Protein AF-0000000073367280 (afdb_homodimer)

Secondary structure (DSSP, 8-state):
--TTSS--------PPPTT--HHHHHHHSS--HHHHHHHHHHHHHHHTSS--SS-EEHHHHHHHHHTT--S--HHHHHHHHHH-TT-SSEE-HHHHHHHHGGGSTTS-HHHHHHHHHHHH-TT-SSEEEHHHHH-TTT-S-HHHHHHHHHHHHH-/--TTSS-----------TT--HHHHHHHSS--HHHHHHHHHHHHHHHTSS--SS-EEHHHHHHHHSSS--S--HHHHHHHHHH-TT-SSEE-HHHHHHHHGGGSTTS-HHHHHHHHHHHH-TT-SSEEEHHHHH-TTT-S-HHHHHHHHHHHHH-

pLDDT: mean 81.17, std 19.03, range [24.7, 97.44]

Sequence (310 aa):
MDAFKGCFCSTKTSKLPRDEDPIILASETPFTVNEIEALHDLFKKLSSTIVDDDLIHKEEFQLALFSNSSKQNIFSDRVFDLFDAKHNGVIKFGEFVRSLSVFHPNASEEDKITFAFRLYDLRQTGYIERVEVSTQQLSPCPRWLFKSIIKCASNMDAFKGCFCSTKTSKLPRDEDPIILASETPFTVNEIEALHDLFKKLSSTIVDDDLIHKEEFQLALFSNSSKQNIFSDRVFDLFDAKHNGVIKFGEFVRSLSVFHPNASEEDKITFAFRLYDLRQTGYIERVEVSTQQLSPCPRWLFKSIIKCASN

Organism: Populus trichocarpa (NCBI:txid3694)

InterPro domains:
  IPR002048 EF-hand domain [PS50222] (71-106)
  IPR011992 EF-hand domain pair [SSF47473] (26-133)
  IPR045198 Calcineurin B-like [PTHR23056] (1-134)

Solvent-accessible surface area (backbone atoms only — not comparable to full-atom values): 17897 Å² total; per-residue (Å²): 133,66,81,82,60,67,82,76,71,85,68,81,81,68,79,66,61,93,86,55,52,53,68,59,52,28,73,76,33,80,45,48,51,69,53,45,54,53,48,48,50,51,46,52,57,42,8,38,69,80,52,78,75,73,35,29,38,61,69,35,51,43,41,68,74,41,73,72,59,84,60,85,47,60,40,53,54,47,52,48,54,66,30,17,76,80,69,74,71,43,31,43,66,65,38,47,55,60,52,51,29,52,73,39,91,78,37,54,69,66,49,38,47,50,50,54,48,54,64,38,19,75,81,65,75,73,42,30,43,63,68,45,67,56,35,60,58,72,26,68,40,56,65,52,52,48,49,49,53,51,52,40,65,73,99,132,66,81,81,59,66,84,75,69,86,69,81,81,69,80,64,60,93,87,54,52,54,69,60,51,28,74,76,34,80,46,48,53,70,52,45,53,53,47,47,51,51,45,51,55,42,8,38,69,79,53,78,74,71,35,29,37,62,69,34,50,41,39,69,72,40,74,75,60,85,61,86,48,58,39,54,53,47,52,48,54,66,30,18,76,81,68,75,70,44,31,43,67,65,36,50,54,62,53,51,29,51,73,39,90,79,38,54,68,67,50,39,46,51,51,53,48,54,63,38,18,76,81,65,75,73,43,30,42,62,68,46,66,58,34,59,56,71,27,65,45,58,65,52,52,48,49,49,54,50,51,40,66,73,99

Nearest PDB structures (foldseek):
  2zfd-assembly1_A  TM=8.365E-01  e=6.403E-12  Arabidopsis thaliana
  2ehb-assembly1_A  TM=8.171E-01  e=1.649E-11  Arabidopsis thaliana
  1v1f-assembly1_A  TM=7.909E-01  e=1.666E-10  Arabidopsis thaliana
  4f0z-assembly1_B  TM=8.659E-01  e=7.961E-06  Homo sapiens
  1j1e-assembly1_A  TM=5.377E-01  e=4.899E-02  Homo sapiens

Radius of gyration: 24.06 Å; Cα contacts (8 Å, |Δi|>4): 365; chains: 2; bounding box: 40×76×52 Å

Structure (mmCIF, N/CA/C/O backbone):
data_AF-0000000073367280-model_v1
#
loop_
_entity.id
_entity.type
_entity.pdbx_description
1 polymer 'Calcineurin B-like protein'
#
loop_
_atom_site.group_PDB
_atom_site.id
_atom_site.type_symbol
_atom_site.label_atom_id
_atom_site.label_alt_id
_atom_site.label_comp_id
_atom_site.label_asym_id
_atom_site.label_entity_id
_atom_site.label_seq_id
_atom_site.pdbx_PDB_ins_code
_atom_site.Cartn_x
_atom_site.Cartn_y
_atom_site.Cartn_z
_atom_site.occupancy
_atom_site.B_iso_or_equiv
_atom_site.auth_seq_id
_atom_site.auth_comp_id
_atom_site.auth_asym_id
_atom_site.auth_atom_id
_atom_site.pdbx_PDB_model_num
ATOM 1 N N . MET A 1 1 ? -1.279 15.016 -9.641 1 24.7 1 MET A N 1
ATOM 2 C CA . MET A 1 1 ? -0.279 15.898 -9.055 1 24.7 1 MET A CA 1
ATOM 3 C C . MET A 1 1 ? -0.875 17.266 -8.75 1 24.7 1 MET A C 1
ATOM 5 O O . MET A 1 1 ? -0.233 18.109 -8.109 1 24.7 1 MET A O 1
ATOM 9 N N . ASP A 1 2 ? -1.96 17.453 -9.539 1 29 2 ASP A N 1
ATOM 10 C CA . ASP A 1 2 ? -2.566 18.766 -9.719 1 29 2 ASP A CA 1
ATOM 11 C C . ASP A 1 2 ? -3.531 19.078 -8.578 1 29 2 ASP A C 1
ATOM 13 O O . ASP A 1 2 ? -4.219 20.109 -8.609 1 29 2 ASP A O 1
ATOM 17 N N . ALA A 1 3 ? -3.811 17.922 -7.707 1 37.25 3 ALA A N 1
ATOM 18 C CA . ALA A 1 3 ? -4.961 18.203 -6.852 1 37.25 3 ALA A CA 1
ATOM 19 C C . ALA A 1 3 ? -4.668 19.344 -5.879 1 37.25 3 ALA A C 1
ATOM 21 O O . ALA A 1 3 ? -5.59 19.953 -5.344 1 37.25 3 ALA A O 1
ATOM 22 N N . PHE A 1 4 ? -3.529 19.438 -5.367 1 35.38 4 PHE A N 1
ATOM 23 C CA . PHE A 1 4 ? -3.305 20.422 -4.312 1 35.38 4 PHE A CA 1
ATOM 24 C C . PHE A 1 4 ? -2.879 21.766 -4.898 1 35.38 4 PHE A C 1
ATOM 26 O O . PHE A 1 4 ? -2.574 22.703 -4.16 1 35.38 4 PHE A O 1
ATOM 33 N N . LYS A 1 5 ? -2.725 21.875 -6.199 1 40.78 5 LYS A N 1
ATOM 34 C CA . LYS A 1 5 ? -2.154 23.109 -6.75 1 40.78 5 LYS A CA 1
ATOM 35 C C . LYS A 1 5 ? -3.145 24.266 -6.652 1 40.78 5 LYS A C 1
ATOM 37 O O . LYS A 1 5 ? -2.848 25.375 -7.09 1 40.78 5 LYS A O 1
ATOM 42 N N . GLY A 1 6 ? -4.434 23.938 -6.734 1 35.5 6 GLY A N 1
ATOM 43 C CA . GLY A 1 6 ? -5.215 25.047 -7.242 1 35.5 6 GLY A CA 1
ATOM 44 C C . GLY A 1 6 ? -5.062 26.312 -6.414 1 35.5 6 GLY A C 1
ATOM 45 O O . GLY A 1 6 ? -4.82 27.391 -6.957 1 35.5 6 GLY A O 1
ATOM 46 N N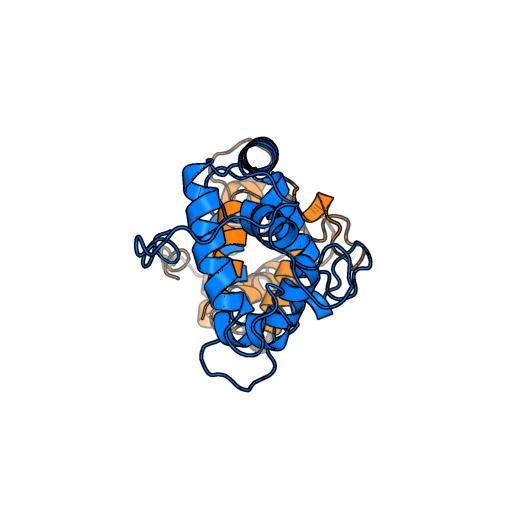 . CYS A 1 7 ? -5.781 26.406 -5.184 1 34.91 7 CYS A N 1
ATOM 47 C CA . CYS A 1 7 ? -6.363 27.672 -4.762 1 34.91 7 CYS A CA 1
ATOM 48 C C . CYS A 1 7 ? -5.336 28.516 -4.016 1 34.91 7 CYS A C 1
ATOM 50 O O . CYS A 1 7 ? -5.23 28.438 -2.791 1 34.91 7 CYS A O 1
ATOM 52 N N . PHE A 1 8 ? -4.09 28.484 -4.379 1 35.69 8 PHE A N 1
ATOM 53 C CA . PHE A 1 8 ? -3.279 29.359 -3.537 1 35.69 8 PHE A CA 1
ATOM 54 C C . PHE A 1 8 ? -3.662 30.828 -3.746 1 35.69 8 PHE A C 1
ATOM 56 O O . PHE A 1 8 ? -3.268 31.438 -4.738 1 35.69 8 PHE A O 1
ATOM 63 N N . CYS A 1 9 ? -4.953 31.25 -3.506 1 34.56 9 CYS A N 1
ATOM 64 C CA . CYS A 1 9 ? -5.301 32.656 -3.6 1 34.56 9 CYS A CA 1
ATOM 65 C C . CYS A 1 9 ? -4.352 33.5 -2.762 1 34.56 9 CYS A C 1
ATOM 67 O O . CYS A 1 9 ? -3.904 33.094 -1.696 1 34.56 9 CYS A O 1
ATOM 69 N N . SER A 1 10 ? -3.738 34.562 -3.268 1 37.69 10 SER A N 1
ATOM 70 C CA . SER A 1 10 ? -2.82 35.594 -2.809 1 37.69 10 SER A CA 1
ATOM 71 C C . SER A 1 10 ? -3.387 36.344 -1.604 1 37.69 10 SER A C 1
ATOM 73 O O . SER A 1 10 ? -2.979 37.469 -1.314 1 37.69 10 SER A O 1
ATOM 75 N N . THR A 1 11 ? -4.332 35.906 -0.729 1 37.88 11 THR A N 1
ATOM 76 C CA . THR A 1 11 ? -4.84 36.844 0.253 1 37.88 11 THR A CA 1
ATOM 77 C C . THR A 1 11 ? -3.729 37.281 1.2 1 37.88 11 THR A C 1
ATOM 79 O O . THR A 1 11 ? -2.729 36.594 1.365 1 37.88 11 THR A O 1
ATOM 82 N N . LYS A 1 12 ? -3.979 38.406 2.057 1 41.69 12 LYS A N 1
ATOM 83 C CA . LYS A 1 12 ? -3.262 39.156 3.084 1 41.69 12 LYS A CA 1
ATOM 84 C C . LYS A 1 12 ? -2.494 38.219 4.012 1 41.69 12 LYS A C 1
ATOM 86 O O . LYS A 1 12 ? -3.053 37.219 4.512 1 41.69 12 LYS A O 1
ATOM 91 N N . THR A 1 13 ? -1.19 38.281 3.863 1 44.47 13 THR A N 1
ATOM 92 C CA . THR A 1 13 ? -0.207 37.5 4.598 1 44.47 13 THR A CA 1
ATOM 93 C C . THR A 1 13 ? -0.418 37.625 6.105 1 44.47 13 THR A C 1
ATOM 95 O O . THR A 1 13 ? -0.351 38.75 6.645 1 44.47 13 THR A O 1
ATOM 98 N N . SER A 1 14 ? -1.44 37 6.648 1 49.38 14 SER A N 1
ATOM 99 C CA . SER A 1 14 ? -1.554 37 8.102 1 49.38 14 SER A CA 1
ATOM 100 C C . SER A 1 14 ? -0.212 36.688 8.758 1 49.38 14 SER A C 1
ATOM 102 O O . SER A 1 14 ? 0.597 35.938 8.203 1 49.38 14 SER A O 1
ATOM 104 N N . LYS A 1 15 ? 0.228 37.562 9.688 1 56.47 15 LYS A N 1
ATOM 105 C CA . LYS A 1 15 ? 1.479 37.469 10.438 1 56.47 15 LYS A CA 1
ATOM 106 C C . LYS A 1 15 ? 1.672 36.094 11.016 1 56.47 15 LYS A C 1
ATOM 108 O O . LYS A 1 15 ? 0.735 35.5 11.555 1 56.47 15 LYS A O 1
ATOM 113 N N . LEU A 1 16 ? 2.691 35.375 10.594 1 62 16 LEU A N 1
ATOM 114 C CA . LEU A 1 16 ? 3.102 34.062 11.094 1 62 16 LEU A CA 1
ATOM 115 C C . LEU A 1 16 ? 3.184 34.062 12.617 1 62 16 LEU A C 1
ATOM 117 O O . LEU A 1 16 ? 3.543 35.062 13.227 1 62 16 LEU A O 1
ATOM 121 N N . PRO A 1 17 ? 2.613 33.031 13.188 1 60.12 17 PRO A N 1
ATOM 122 C CA . PRO A 1 17 ? 2.758 32.938 14.641 1 60.12 17 PRO A CA 1
ATOM 123 C C . PRO A 1 17 ? 4.188 33.188 15.109 1 60.12 17 PRO A C 1
ATOM 125 O O . PRO A 1 17 ? 5.145 32.875 14.391 1 60.12 17 PRO A O 1
ATOM 128 N N . ARG A 1 18 ? 4.324 34.125 16.062 1 59.72 18 ARG A N 1
ATOM 129 C CA . ARG A 1 18 ? 5.582 34.594 16.641 1 59.72 18 ARG A CA 1
ATOM 130 C C . ARG A 1 18 ? 6.555 33.438 16.859 1 59.72 18 ARG A C 1
ATOM 132 O O . ARG A 1 18 ? 7.766 33.625 16.719 1 59.72 18 ARG A O 1
ATOM 139 N N . ASP A 1 19 ? 6.016 32.125 17 1 70.12 19 ASP A N 1
ATOM 140 C CA . ASP A 1 19 ? 6.887 31.062 17.469 1 70.12 19 ASP A CA 1
ATOM 141 C C . ASP A 1 19 ? 7.414 30.234 16.312 1 70.12 19 ASP A C 1
ATOM 143 O O . ASP A 1 19 ? 8.32 29.406 16.484 1 70.12 19 ASP A O 1
ATOM 147 N N . GLU A 1 20 ? 6.902 30.438 15.172 1 83.25 20 GLU A N 1
ATOM 148 C CA . GLU A 1 20 ? 7.473 29.641 14.086 1 83.25 20 GLU A CA 1
ATOM 149 C C . GLU A 1 20 ? 8.031 30.531 12.984 1 83.25 20 GLU A C 1
ATOM 151 O O . GLU A 1 20 ? 7.312 31.375 12.43 1 83.25 20 GLU A O 1
ATOM 156 N N . ASP A 1 21 ? 9.281 30.484 12.781 1 91.06 21 ASP A N 1
ATOM 157 C CA . ASP A 1 21 ? 10.039 31.219 11.766 1 91.06 21 ASP A CA 1
ATOM 158 C C . ASP A 1 21 ? 10.023 30.484 10.43 1 91.06 21 ASP A C 1
ATOM 160 O O . ASP A 1 21 ? 10.492 29.344 10.336 1 91.06 21 ASP A O 1
ATOM 164 N N . PRO A 1 22 ? 9.461 31.203 9.422 1 94.31 22 PRO A N 1
ATOM 165 C CA . PRO A 1 22 ? 9.398 30.531 8.117 1 94.31 22 PRO A CA 1
ATOM 166 C C . PRO A 1 22 ? 10.766 30.062 7.621 1 94.31 22 PRO A C 1
ATOM 168 O O . PRO A 1 22 ? 10.859 29.047 6.926 1 94.31 22 PRO A O 1
ATOM 171 N N . ILE A 1 23 ? 11.797 30.781 7.945 1 94.81 23 ILE A N 1
ATOM 172 C CA . ILE A 1 23 ? 13.148 30.406 7.523 1 94.81 23 ILE A CA 1
ATOM 173 C C . ILE A 1 23 ? 13.555 29.094 8.172 1 94.81 23 ILE A C 1
ATOM 175 O O . ILE A 1 23 ? 14.133 28.219 7.52 1 94.81 23 ILE A O 1
ATOM 179 N N . ILE A 1 24 ? 13.242 28.922 9.383 1 95.94 24 ILE A N 1
ATOM 180 C CA . ILE A 1 24 ? 13.555 27.688 10.102 1 95.94 24 ILE A CA 1
ATOM 181 C C . ILE A 1 24 ? 12.758 26.531 9.508 1 95.94 24 ILE A C 1
ATOM 183 O O . ILE A 1 24 ? 13.312 25.453 9.242 1 95.94 24 ILE A O 1
ATOM 187 N N . LEU A 1 25 ? 11.492 26.734 9.289 1 96.88 25 LEU A N 1
ATOM 188 C CA . LEU A 1 25 ? 10.641 25.688 8.727 1 96.88 25 LEU A CA 1
ATOM 189 C C . LEU A 1 25 ? 11.117 25.281 7.34 1 96.88 25 LEU A C 1
ATOM 191 O O . LEU A 1 25 ? 11.094 24.094 6.988 1 96.88 25 LEU A O 1
ATOM 195 N N . ALA A 1 26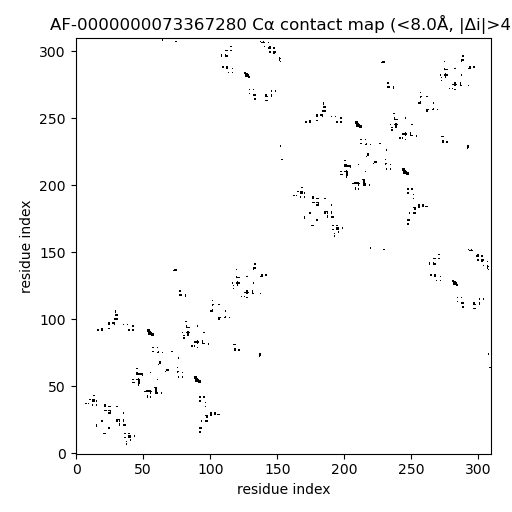 ? 11.57 26.25 6.562 1 96.56 26 ALA A N 1
ATOM 196 C CA . ALA A 1 26 ? 12.078 25.969 5.223 1 96.56 26 ALA A CA 1
ATOM 197 C C . ALA A 1 26 ? 13.352 25.125 5.285 1 96.56 26 ALA A C 1
ATOM 199 O O . ALA A 1 26 ? 13.633 24.344 4.371 1 96.56 26 ALA A O 1
ATOM 200 N N . SER A 1 27 ? 14.078 25.312 6.348 1 96.19 27 SER A N 1
ATOM 201 C CA . SER A 1 27 ? 15.312 24.531 6.508 1 96.19 27 SER A CA 1
ATOM 202 C C . SER A 1 27 ? 15.016 23.109 6.934 1 96.19 27 SER A C 1
ATOM 204 O O . SER A 1 27 ? 15.836 22.203 6.727 1 96.19 27 SER A O 1
ATOM 206 N N . GLU A 1 28 ? 13.828 22.875 7.531 1 95.75 28 GLU A N 1
ATOM 207 C CA . GLU A 1 28 ? 13.469 21.562 8.062 1 95.75 28 GLU A CA 1
ATOM 208 C C . GLU A 1 28 ? 12.602 20.781 7.074 1 95.75 28 GLU A C 1
ATOM 210 O O . GLU A 1 28 ? 12.336 19.594 7.277 1 95.75 28 GLU A O 1
ATOM 215 N N . THR A 1 29 ? 12.102 21.406 6.082 1 97.19 29 THR A N 1
ATOM 216 C CA . THR A 1 29 ? 11.156 20.812 5.141 1 97.19 29 THR A CA 1
ATOM 217 C C . THR A 1 29 ? 11.539 21.156 3.703 1 97.19 29 THR A C 1
ATOM 219 O O . THR A 1 29 ? 12.391 22.016 3.465 1 97.19 29 THR A O 1
ATOM 222 N N . PRO A 1 30 ? 10.977 20.438 2.803 1 97.06 30 PRO A N 1
ATOM 223 C CA . PRO A 1 30 ? 11.312 20.734 1.407 1 97.06 30 PRO A CA 1
ATOM 224 C C . PRO A 1 30 ? 10.617 22 0.893 1 97.06 30 PRO A C 1
ATOM 226 O O . PRO A 1 30 ? 10.781 22.359 -0.273 1 97.06 30 PRO A O 1
ATOM 229 N N . PHE A 1 31 ? 9.875 22.672 1.674 1 97.38 31 PHE A N 1
ATOM 230 C CA . PHE A 1 31 ? 9.141 23.859 1.246 1 97.38 31 PHE A CA 1
ATOM 231 C C . PHE A 1 31 ? 10.055 25.078 1.201 1 97.38 31 PHE A C 1
ATOM 233 O O . PHE A 1 31 ? 10.922 25.234 2.061 1 97.38 31 PHE A O 1
ATOM 240 N N . THR A 1 32 ? 9.781 25.875 0.202 1 97.25 32 THR A N 1
ATOM 241 C CA . THR A 1 32 ? 10.406 27.188 0.197 1 97.25 32 THR A CA 1
ATOM 242 C C . THR A 1 32 ? 9.703 28.125 1.176 1 97.25 32 THR A C 1
ATOM 244 O O . THR A 1 32 ? 8.602 27.828 1.646 1 97.25 32 THR A O 1
ATOM 247 N N . VAL A 1 33 ? 10.398 29.297 1.488 1 96.94 33 VAL A N 1
ATOM 248 C CA . VAL A 1 33 ? 9.812 30.281 2.391 1 96.94 33 VAL A CA 1
ATOM 249 C C . VAL A 1 33 ? 8.484 30.781 1.822 1 96.94 33 VAL A C 1
ATOM 251 O O . VAL A 1 33 ? 7.512 30.953 2.559 1 96.94 33 VAL A O 1
ATOM 254 N N . ASN A 1 34 ? 8.414 31 0.501 1 96.81 34 ASN A N 1
ATOM 255 C CA . ASN A 1 34 ? 7.18 31.422 -0.145 1 96.81 34 ASN A CA 1
ATOM 256 C C . ASN A 1 34 ? 6.078 30.391 0.011 1 96.81 34 ASN A C 1
ATOM 258 O O . ASN A 1 34 ? 4.922 30.734 0.269 1 96.81 34 ASN A O 1
ATOM 262 N N . GLU A 1 35 ? 6.41 29.141 -0.146 1 96.38 35 GLU A N 1
ATOM 263 C CA . GLU A 1 35 ? 5.441 28.062 0.034 1 96.38 35 GLU A CA 1
ATOM 264 C C . GLU A 1 35 ? 4.941 28 1.475 1 96.38 35 GLU A C 1
ATOM 266 O O . GLU A 1 35 ? 3.756 27.766 1.717 1 96.38 35 GLU A O 1
ATOM 271 N N . ILE A 1 36 ? 5.805 28.219 2.391 1 96.88 36 ILE A N 1
ATOM 272 C CA . ILE A 1 36 ? 5.438 28.203 3.801 1 96.88 36 ILE A CA 1
ATOM 273 C C . ILE A 1 36 ? 4.449 29.328 4.094 1 96.88 36 ILE A C 1
ATOM 275 O O . ILE A 1 36 ? 3.492 29.141 4.848 1 96.88 36 ILE A O 1
ATOM 279 N N . GLU A 1 37 ? 4.652 30.484 3.562 1 95.31 37 GLU A N 1
ATOM 280 C CA . GLU A 1 37 ? 3.723 31.594 3.719 1 95.31 37 GLU A CA 1
ATOM 281 C C . GLU A 1 37 ? 2.348 31.25 3.152 1 95.31 37 GLU A C 1
ATOM 283 O O . GLU A 1 37 ? 1.323 31.594 3.742 1 95.31 37 GLU A O 1
ATOM 288 N N . ALA A 1 38 ? 2.355 30.594 2.027 1 94.94 38 ALA A N 1
ATOM 289 C CA . ALA A 1 38 ? 1.096 30.141 1.451 1 94.94 38 ALA A CA 1
ATOM 290 C C . ALA A 1 38 ? 0.408 29.125 2.371 1 94.94 38 ALA A C 1
ATOM 292 O O . ALA A 1 38 ? -0.814 29.156 2.531 1 94.94 38 ALA A O 1
ATOM 293 N N . LEU A 1 39 ? 1.188 28.219 2.939 1 96.19 39 LEU A N 1
ATOM 294 C CA . LEU A 1 39 ? 0.644 27.25 3.887 1 96.19 39 LEU A CA 1
ATOM 295 C C . LEU A 1 39 ? 0.074 27.953 5.113 1 96.19 39 LEU A C 1
ATOM 297 O O . LEU A 1 39 ? -0.897 27.469 5.711 1 96.19 39 LEU A O 1
ATOM 301 N N . HIS A 1 40 ? 0.723 29.062 5.512 1 95.75 40 HIS A N 1
ATOM 302 C CA . HIS A 1 40 ? 0.209 29.812 6.645 1 95.75 40 HIS A CA 1
ATOM 303 C C . HIS A 1 40 ? -1.192 30.344 6.359 1 95.75 40 HIS A C 1
ATOM 305 O O . HIS A 1 40 ? -2.066 30.312 7.227 1 95.75 40 HIS A O 1
ATOM 311 N N . ASP A 1 41 ? -1.402 30.844 5.152 1 94.94 41 ASP A N 1
ATOM 312 C CA . ASP A 1 41 ? -2.734 31.297 4.758 1 94.94 41 ASP A CA 1
ATOM 313 C C . ASP A 1 41 ? -3.754 30.156 4.871 1 94.94 41 ASP A C 1
ATOM 315 O O . ASP A 1 41 ? -4.852 30.359 5.398 1 94.94 41 ASP A O 1
ATOM 319 N N . LEU A 1 42 ? -3.402 29.078 4.395 1 94 42 LEU A N 1
ATOM 320 C CA . LEU A 1 42 ? -4.273 27.906 4.473 1 94 42 LEU A CA 1
ATOM 321 C C . LEU A 1 42 ? -4.547 27.531 5.926 1 94 42 LEU A C 1
ATOM 323 O O . LEU A 1 42 ? -5.688 27.25 6.297 1 94 42 LEU A O 1
ATOM 327 N N . PHE A 1 43 ? -3.512 27.484 6.668 1 95.5 43 PHE A N 1
ATOM 328 C CA . PHE A 1 43 ? -3.611 27.172 8.086 1 95.5 43 PHE A CA 1
ATOM 329 C C . PHE A 1 43 ? -4.598 28.094 8.781 1 95.5 43 PHE A C 1
ATOM 331 O O . PHE A 1 43 ? -5.434 27.656 9.57 1 95.5 43 PHE A O 1
ATOM 338 N N . LYS A 1 44 ? -4.449 29.344 8.539 1 94.5 44 LYS A N 1
ATOM 339 C CA . LYS A 1 44 ? -5.324 30.328 9.148 1 94.5 44 LYS A CA 1
ATOM 340 C C . LYS A 1 44 ? -6.781 30.094 8.766 1 94.5 44 LYS A C 1
ATOM 342 O O . LYS A 1 44 ? -7.68 30.188 9.602 1 94.5 44 LYS A O 1
ATOM 347 N N . LYS A 1 45 ? -6.961 29.812 7.535 1 93.81 45 LYS A N 1
ATOM 348 C CA . LYS A 1 45 ? -8.312 29.516 7.078 1 93.81 45 LYS A CA 1
ATOM 349 C C . LYS A 1 45 ? -8.883 28.297 7.801 1 93.81 45 LYS A C 1
ATOM 351 O O . LYS A 1 45 ? -10.031 28.312 8.25 1 93.81 45 LYS A O 1
ATOM 356 N N . LEU A 1 46 ? -8.102 27.328 7.938 1 93.94 46 LEU A N 1
ATOM 357 C CA . LEU A 1 46 ? -8.555 26.078 8.539 1 93.94 46 LEU A CA 1
ATOM 358 C C . LEU A 1 46 ? -8.742 26.234 10.047 1 93.94 46 LEU A C 1
ATOM 360 O O . LEU A 1 46 ? -9.688 25.688 10.617 1 93.94 46 LEU A O 1
ATOM 364 N N . SER A 1 47 ? -7.863 26.906 10.625 1 95.38 47 SER A N 1
ATOM 365 C CA . SER A 1 47 ? -7.824 27.016 12.078 1 95.38 47 SER A CA 1
ATOM 366 C C . SER A 1 47 ? -8.867 28 12.594 1 95.38 47 SER A C 1
ATOM 368 O O . SER A 1 47 ? -9.023 28.172 13.805 1 95.38 47 SER A O 1
ATOM 370 N N . SER A 1 48 ? -9.641 28.578 11.68 1 94.44 48 SER A N 1
ATOM 371 C CA . SER A 1 48 ? -10.602 29.578 12.109 1 94.44 48 SER A CA 1
ATOM 372 C C . SER A 1 48 ? -12.023 29.219 11.68 1 94.44 48 SER A C 1
ATOM 374 O O . SER A 1 48 ? -12.953 29.984 11.875 1 94.44 48 SER A O 1
ATOM 376 N N . THR A 1 49 ? -12.172 28.062 11.125 1 91.38 49 THR A N 1
ATOM 377 C CA . THR A 1 49 ? -13.469 27.672 10.586 1 91.38 49 THR A CA 1
ATOM 378 C C . THR A 1 49 ? -14.5 27.516 11.695 1 91.38 49 THR A C 1
ATOM 380 O O . THR A 1 49 ? -15.672 27.875 11.516 1 91.38 49 THR A O 1
ATOM 383 N N . ILE A 1 50 ? -14.117 26.984 12.781 1 90.56 50 ILE A N 1
ATOM 384 C CA . ILE A 1 50 ? -15.039 26.797 13.898 1 90.56 50 ILE A CA 1
ATOM 385 C C . ILE A 1 50 ? -14.625 27.688 15.062 1 90.56 50 ILE A C 1
ATOM 387 O O . ILE A 1 50 ? -15.453 28.438 15.602 1 90.56 50 ILE A O 1
ATOM 391 N N . VAL A 1 51 ? -13.453 27.562 15.469 1 91.19 51 VAL A N 1
ATOM 392 C CA . VAL A 1 51 ? -12.875 28.375 16.531 1 91.19 51 VAL A CA 1
ATOM 393 C C . VAL A 1 51 ? -11.664 29.141 16 1 91.19 51 VAL A C 1
ATOM 395 O O . VAL A 1 51 ? -10.773 28.562 15.375 1 91.19 51 VAL A O 1
ATOM 398 N N . ASP A 1 52 ? -11.648 30.469 16.141 1 93.25 52 ASP A N 1
ATOM 399 C CA . ASP A 1 52 ? -10.531 31.281 15.664 1 93.25 52 ASP A CA 1
ATOM 400 C C . ASP A 1 52 ? -9.469 31.438 16.75 1 93.25 52 ASP A C 1
ATOM 402 O O . ASP A 1 52 ? -9.375 32.5 17.375 1 93.25 52 ASP A O 1
ATOM 406 N N . ASP A 1 53 ? -8.625 30.484 16.984 1 93.94 53 ASP A N 1
ATOM 407 C CA . ASP A 1 53 ? -7.621 30.5 18.047 1 93.94 53 ASP A CA 1
ATOM 408 C C . ASP A 1 53 ? -6.25 30.078 17.516 1 93.94 53 ASP A C 1
ATOM 410 O O . ASP A 1 53 ? -5.348 29.766 18.297 1 93.94 53 ASP A O 1
ATOM 414 N N . ASP A 1 54 ? -6.094 29.984 16.203 1 94.62 54 ASP A N 1
ATOM 415 C CA . ASP A 1 54 ? -4.852 29.641 15.516 1 94.62 54 ASP A CA 1
ATOM 416 C C . ASP A 1 54 ? -4.438 28.203 15.812 1 94.62 54 ASP A C 1
ATOM 418 O O . ASP A 1 54 ? -3.246 27.891 15.906 1 94.62 54 ASP A O 1
ATOM 422 N N . LEU A 1 55 ? -5.332 27.438 16.172 1 96.5 55 LEU A N 1
ATOM 423 C CA . LEU A 1 55 ? -5.164 26 16.344 1 96.5 55 LEU A CA 1
ATOM 424 C C . LEU A 1 55 ? -6.145 25.234 15.477 1 96.5 55 LEU A C 1
ATOM 426 O O . LEU A 1 55 ? -7.312 25.609 15.367 1 96.5 55 LEU A O 1
ATOM 430 N N . ILE A 1 56 ? -5.656 24.203 14.781 1 96.75 56 ILE A N 1
ATOM 431 C CA . ILE A 1 56 ? -6.578 23.328 14.055 1 96.75 56 ILE A CA 1
ATOM 432 C C . ILE A 1 56 ? -7.07 22.219 14.984 1 96.75 56 ILE A C 1
ATOM 434 O O . ILE A 1 56 ? -6.312 21.328 15.344 1 96.75 56 ILE A O 1
ATOM 438 N N . HIS A 1 57 ? -8.258 22.391 15.344 1 96.06 57 HIS A N 1
ATOM 439 C CA . HIS A 1 57 ? -8.898 21.312 16.094 1 96.06 57 HIS A CA 1
ATOM 440 C C . HIS A 1 57 ? -9.352 20.188 15.18 1 96.06 57 HIS A C 1
ATOM 442 O O . HIS A 1 57 ? -9.438 20.375 13.961 1 96.06 57 HIS A O 1
ATOM 448 N N . LYS A 1 58 ? -9.617 19.062 15.781 1 93.31 58 LYS A N 1
ATOM 449 C CA . LYS A 1 58 ? -9.945 17.875 15.016 1 93.31 58 LYS A CA 1
ATOM 450 C C . LYS A 1 58 ? -11.148 18.125 14.102 1 93.31 58 LYS A C 1
ATOM 452 O O . LYS A 1 58 ? -11.133 17.734 12.93 1 93.31 58 LYS A O 1
ATOM 457 N N . GLU A 1 59 ? -12.18 18.734 14.586 1 91.06 59 GLU A N 1
ATOM 458 C CA . GLU A 1 59 ? -13.383 19.016 13.805 1 91.06 59 GLU A CA 1
ATOM 459 C C . GLU A 1 59 ? -13.078 19.922 12.617 1 91.06 59 GLU A C 1
ATOM 461 O O . GLU A 1 59 ? -13.617 19.734 11.531 1 91.06 59 GLU A O 1
ATOM 466 N N . GLU A 1 60 ? -12.25 20.891 12.836 1 92.88 60 GLU A N 1
ATOM 467 C CA . GLU A 1 60 ? -11.844 21.781 11.766 1 92.88 60 GLU A CA 1
ATOM 468 C C . GLU A 1 60 ? -11.062 21.031 10.688 1 92.88 60 GLU A C 1
ATOM 470 O O . GLU A 1 60 ? -11.258 21.266 9.492 1 92.88 60 GLU A O 1
ATOM 475 N N . PHE A 1 61 ? -10.18 20.188 11.164 1 92.44 61 PHE A N 1
ATOM 476 C CA . PHE A 1 61 ? -9.383 19.375 10.258 1 92.44 61 PHE A CA 1
ATOM 477 C C . PHE A 1 61 ? -10.273 18.5 9.383 1 92.44 61 PHE A C 1
ATOM 479 O O . PHE A 1 61 ? -10.086 18.422 8.172 1 92.44 61 PHE A O 1
ATOM 486 N N . GLN A 1 62 ? -11.234 17.812 9.992 1 86.88 62 GLN A N 1
ATOM 487 C CA . GLN A 1 62 ? -12.156 16.922 9.305 1 86.88 62 GLN A CA 1
ATOM 488 C C . GLN A 1 62 ? -13 17.688 8.289 1 86.88 62 GLN A C 1
ATOM 490 O O . GLN A 1 62 ? -13.234 17.203 7.18 1 86.88 62 GLN A O 1
ATOM 495 N N . LEU A 1 63 ? -13.469 18.844 8.648 1 83.69 63 LEU A N 1
ATOM 496 C CA . LEU A 1 63 ? -14.258 19.672 7.746 1 83.69 63 LEU A CA 1
ATOM 497 C C . LEU A 1 63 ? -13.453 20.047 6.512 1 83.69 63 LEU A C 1
ATOM 499 O O . LEU A 1 63 ? -14 20.125 5.406 1 83.69 63 LEU A O 1
ATOM 503 N N . ALA A 1 64 ? -12.203 20.281 6.746 1 83.25 64 ALA A N 1
ATOM 504 C CA . ALA A 1 64 ? -11.328 20.703 5.648 1 83.25 64 ALA A CA 1
ATOM 505 C C . ALA A 1 64 ? -11.125 19.547 4.66 1 83.25 64 ALA A C 1
ATOM 507 O O . ALA A 1 64 ? -10.984 19.781 3.455 1 83.25 64 ALA A O 1
ATOM 508 N N . LEU A 1 65 ? -10.953 18.406 5.238 1 76.75 65 LEU A N 1
ATOM 509 C CA . LEU A 1 65 ? -10.688 17.25 4.383 1 76.75 65 LEU A CA 1
ATOM 510 C C . LEU A 1 65 ? -11.969 16.734 3.732 1 76.75 65 LEU A C 1
ATOM 512 O O . LEU A 1 65 ? -11.953 16.297 2.58 1 76.75 65 LEU A O 1
ATOM 516 N N . PHE A 1 66 ? -13.023 16.688 4.43 1 72.31 66 PHE A N 1
ATOM 517 C CA . PHE A 1 66 ? -14.234 16.062 3.91 1 72.31 66 PHE A CA 1
ATOM 518 C C . PHE A 1 66 ? -15.398 17.047 3.934 1 72.31 66 PHE A C 1
ATOM 520 O O . PHE A 1 66 ? -16.531 16.688 3.615 1 72.31 66 PHE A O 1
ATOM 527 N N . SER A 1 67 ? -15.211 18.234 3.156 1 63 67 SER A N 1
ATOM 528 C CA . SER A 1 67 ? -16.156 19.344 3.129 1 63 67 SER A CA 1
ATOM 529 C C . SER A 1 67 ? -17.406 19.031 3.953 1 63 67 SER A C 1
ATOM 531 O O . SER A 1 67 ? -18 19.922 4.566 1 63 67 SER A O 1
ATOM 533 N N . ASN A 1 68 ? -18.141 17.953 3.635 1 55.88 68 ASN A N 1
ATOM 534 C CA . ASN A 1 68 ? -19.484 17.859 4.203 1 55.88 68 ASN A CA 1
ATOM 535 C C . ASN A 1 68 ? -19.703 16.531 4.91 1 55.88 68 ASN A C 1
ATOM 537 O O . ASN A 1 68 ? -20.812 16.188 5.297 1 55.88 68 ASN A O 1
ATOM 541 N N . SER A 1 69 ? -18.781 15.68 4.891 1 55.09 69 SER A N 1
ATOM 542 C CA . SER A 1 69 ? -19.359 14.414 5.312 1 55.09 69 SER A CA 1
ATOM 543 C C . SER A 1 69 ? -19.234 14.211 6.82 1 55.09 69 SER A C 1
ATOM 545 O O . SER A 1 69 ? -18.172 14.484 7.395 1 55.09 69 SER A O 1
ATOM 547 N N . SER A 1 70 ? -20.375 14.484 7.496 1 54.31 70 SER A N 1
ATOM 548 C CA . SER A 1 70 ? -20.594 14.188 8.906 1 54.31 70 SER A CA 1
ATOM 549 C C . SER A 1 70 ? -20.016 12.82 9.281 1 54.31 70 SER A C 1
ATOM 551 O O . SER A 1 70 ? -19.984 12.469 10.461 1 54.31 70 SER A O 1
ATOM 553 N N . LYS A 1 71 ? -19.719 12.031 8.258 1 55.94 71 LYS A N 1
ATOM 554 C CA . LYS A 1 71 ? -19.359 10.672 8.648 1 55.94 71 LYS A CA 1
ATOM 555 C C . LYS A 1 71 ? -17.922 10.586 9.125 1 55.94 71 LYS A C 1
ATOM 557 O O . LYS A 1 71 ? -17.016 11.141 8.484 1 55.94 71 LYS A O 1
ATOM 562 N N . GLN A 1 72 ? -17.875 10.391 10.453 1 59.97 72 GLN A N 1
ATOM 563 C CA . GLN A 1 72 ? -16.562 10.055 11.008 1 59.97 72 GLN A CA 1
ATOM 564 C C . GLN A 1 72 ? -15.781 9.164 10.047 1 59.97 72 GLN A C 1
ATOM 566 O O . GLN A 1 72 ? -16.281 8.117 9.617 1 59.97 72 GLN A O 1
ATOM 571 N N . ASN A 1 73 ? -14.695 9.828 9.508 1 72.75 73 ASN A N 1
ATOM 572 C CA . ASN A 1 73 ? -13.82 9.109 8.586 1 72.75 73 ASN A CA 1
ATOM 573 C C . ASN A 1 73 ? -12.531 8.68 9.273 1 72.75 73 ASN A C 1
ATOM 575 O O . ASN A 1 73 ? -11.781 9.516 9.773 1 72.75 73 ASN A O 1
ATOM 579 N N . ILE A 1 74 ? -12.383 7.402 9.539 1 78.06 74 ILE A N 1
ATOM 580 C CA . ILE A 1 74 ? -11.219 6.836 10.211 1 78.06 74 ILE A CA 1
ATOM 581 C C . ILE A 1 74 ? -9.945 7.359 9.555 1 78.06 74 ILE A C 1
ATOM 583 O O . ILE A 1 74 ? -8.945 7.594 10.234 1 78.06 74 ILE A O 1
ATOM 587 N N . PHE A 1 75 ? -10 7.613 8.344 1 80.56 75 PHE A N 1
ATOM 588 C CA . PHE A 1 75 ? -8.836 8.125 7.637 1 80.56 75 PHE A CA 1
ATOM 589 C C . PHE A 1 75 ? -8.461 9.508 8.141 1 80.56 75 PHE A C 1
ATOM 591 O O . PHE A 1 75 ? -7.301 9.758 8.492 1 80.56 75 PHE A O 1
ATOM 598 N N . SER A 1 76 ? -9.461 10.336 8.211 1 85.06 76 SER A N 1
ATOM 599 C CA . SER A 1 76 ? -9.188 11.695 8.664 1 85.06 76 SER A CA 1
ATOM 600 C C . SER A 1 76 ? -8.688 11.703 10.109 1 85.06 76 SER A C 1
ATOM 602 O O . SER A 1 76 ? -7.816 12.508 10.461 1 85.06 76 SER A O 1
ATOM 604 N N . ASP A 1 77 ? -9.219 10.867 10.906 1 87.38 77 ASP A N 1
ATOM 605 C CA . ASP A 1 77 ? -8.758 10.742 12.281 1 87.38 77 ASP A CA 1
ATOM 606 C C . ASP A 1 77 ? -7.289 10.328 12.344 1 87.38 77 ASP A C 1
ATOM 608 O O . ASP A 1 77 ? -6.512 10.883 13.117 1 87.38 77 ASP A O 1
ATOM 612 N N . ARG A 1 78 ? -7.027 9.414 11.492 1 87.94 78 ARG A N 1
ATOM 613 C CA . ARG A 1 78 ? -5.664 8.898 11.484 1 87.94 78 ARG A CA 1
ATOM 614 C C . ARG A 1 78 ? -4.68 9.953 11 1 87.94 78 ARG A C 1
ATOM 616 O O . ARG A 1 78 ? -3.607 10.133 11.578 1 87.94 78 ARG A O 1
ATOM 623 N N . VAL A 1 79 ? -4.996 10.641 9.961 1 90.75 79 VAL A N 1
ATOM 624 C CA . VAL A 1 79 ? -4.129 11.695 9.445 1 90.75 79 VAL A CA 1
ATOM 625 C C . VAL A 1 79 ? -3.959 12.781 10.5 1 90.75 79 VAL A C 1
ATOM 627 O O . VAL A 1 79 ? -2.85 13.273 10.719 1 90.75 79 VAL A O 1
ATOM 630 N N . PHE A 1 80 ? -5.102 13.156 11.125 1 93.19 80 PHE A N 1
ATOM 631 C CA . PHE A 1 80 ? -5.02 14.141 12.195 1 93.19 80 PHE A CA 1
ATOM 632 C C . PHE A 1 80 ? -4.027 13.695 13.266 1 93.19 80 PHE A C 1
ATOM 634 O O . PHE A 1 80 ? -3.182 14.484 13.695 1 93.19 80 PHE A O 1
ATOM 641 N N . ASP A 1 81 ? -4.133 12.477 13.656 1 93.75 81 ASP A N 1
ATOM 642 C CA . ASP A 1 81 ? -3.252 11.938 14.688 1 93.75 81 ASP A CA 1
ATOM 643 C C . ASP A 1 81 ? -1.79 12.016 14.25 1 93.75 81 ASP A C 1
ATOM 645 O O . ASP A 1 81 ? -0.905 12.266 15.07 1 93.75 81 ASP A O 1
ATOM 649 N N . LEU A 1 82 ? -1.535 11.75 13.016 1 94.38 82 LEU A N 1
ATOM 650 C CA . LEU A 1 82 ? -0.175 11.805 12.492 1 94.38 82 LEU A CA 1
ATOM 651 C C . LEU A 1 82 ? 0.335 13.242 12.461 1 94.38 82 LEU A C 1
ATOM 653 O O . LEU A 1 82 ? 1.523 13.492 12.68 1 94.38 82 LEU A O 1
ATOM 657 N N . PHE A 1 83 ? -0.561 14.164 12.227 1 95.69 83 PHE A N 1
ATOM 658 C CA . PHE A 1 83 ? -0.176 15.57 12.156 1 95.69 83 PHE A CA 1
ATOM 659 C C . PHE A 1 83 ? 0.022 16.141 13.555 1 95.69 83 PHE A C 1
ATOM 661 O O . PHE A 1 83 ? 0.846 17.047 13.75 1 95.69 83 PHE A O 1
ATOM 668 N N . ASP A 1 84 ? -0.758 15.672 14.469 1 96.94 84 ASP A N 1
ATOM 669 C CA . ASP A 1 84 ? -0.658 16.094 15.859 1 96.94 84 ASP A CA 1
ATOM 670 C C . ASP A 1 84 ? 0.53 15.43 16.547 1 96.94 84 ASP A C 1
ATOM 672 O O . ASP A 1 84 ? 0.35 14.594 17.438 1 96.94 84 ASP A O 1
ATOM 676 N N . ALA A 1 85 ? 1.644 15.922 16.266 1 95.06 85 ALA A N 1
ATOM 677 C CA . ALA A 1 85 ? 2.887 15.32 16.719 1 95.06 85 ALA A CA 1
ATOM 678 C C . ALA A 1 85 ? 2.975 15.352 18.25 1 95.06 85 ALA A C 1
ATOM 680 O O . ALA A 1 85 ? 3.545 14.445 18.859 1 95.06 85 ALA A O 1
ATOM 681 N N . LYS A 1 86 ? 2.42 16.281 18.859 1 95.31 86 LYS A N 1
ATOM 682 C CA . LYS A 1 86 ? 2.486 16.406 20.312 1 95.31 86 LYS A CA 1
ATOM 683 C C . LYS A 1 86 ? 1.362 15.625 20.984 1 95.31 86 LYS A C 1
ATOM 685 O O . LYS A 1 86 ? 1.325 15.508 22.219 1 95.31 86 LYS A O 1
ATOM 690 N N . HIS A 1 87 ? 0.436 15.203 20.297 1 95.12 87 HIS A N 1
ATOM 691 C CA . HIS A 1 87 ? -0.701 14.422 20.75 1 95.12 87 HIS A CA 1
ATOM 692 C C . HIS A 1 87 ? -1.502 15.18 21.812 1 95.12 87 HIS A C 1
ATOM 694 O O . HIS A 1 87 ? -1.854 14.617 22.844 1 95.12 87 HIS A O 1
ATOM 700 N N . ASN A 1 88 ? -1.696 16.391 21.578 1 96.5 88 ASN A N 1
ATOM 701 C CA . ASN A 1 88 ? -2.469 17.203 22.531 1 96.5 88 ASN A CA 1
ATOM 702 C C . ASN A 1 88 ? -3.824 17.594 21.938 1 96.5 88 ASN A C 1
ATOM 704 O O . ASN A 1 88 ? -4.496 18.484 22.469 1 96.5 88 ASN A O 1
ATOM 708 N N . GLY A 1 89 ? -4.242 17.062 20.766 1 96.38 89 GLY A N 1
ATOM 709 C CA . GLY A 1 89 ? -5.586 17.188 20.219 1 96.38 89 GLY A CA 1
ATOM 710 C C . GLY A 1 89 ? -5.742 18.391 19.312 1 96.38 89 GLY A C 1
ATOM 711 O O . GLY A 1 89 ? -6.855 18.719 18.891 1 96.38 89 GLY A O 1
ATOM 712 N N . VAL A 1 90 ? -4.719 19.109 19.094 1 97.31 90 VAL A N 1
ATOM 713 C CA . VAL A 1 90 ? -4.73 20.25 18.188 1 97.31 90 VAL A CA 1
ATOM 714 C C . VAL A 1 90 ? -3.48 20.234 17.312 1 97.31 90 VAL A C 1
ATOM 716 O O . VAL A 1 90 ? -2.492 19.578 17.656 1 97.31 90 VAL A O 1
ATOM 719 N N . ILE A 1 91 ? -3.518 20.844 16.156 1 97.31 91 ILE A N 1
ATOM 720 C CA . ILE A 1 91 ? -2.379 20.969 15.25 1 97.31 91 ILE A CA 1
ATOM 721 C C . ILE A 1 91 ? -1.943 22.438 15.188 1 97.31 91 ILE A C 1
ATOM 723 O O . ILE A 1 91 ? -2.744 23.312 14.859 1 97.31 91 ILE A O 1
ATOM 727 N N . LYS A 1 92 ? -0.722 22.672 15.602 1 97.06 92 LYS A N 1
ATOM 728 C CA . LYS A 1 92 ? -0.136 24.016 15.453 1 97.06 92 LYS A CA 1
ATOM 729 C C . LYS A 1 92 ? 0.49 24.188 14.07 1 97.06 92 LYS A C 1
ATOM 731 O O . LYS A 1 92 ? 0.694 23.203 13.352 1 97.06 92 LYS A O 1
ATOM 736 N N . PHE A 1 93 ? 0.816 25.406 13.766 1 96.75 93 PHE A N 1
ATOM 737 C CA . PHE A 1 93 ? 1.281 25.719 12.422 1 96.75 93 PHE A CA 1
ATOM 738 C C . PHE A 1 93 ? 2.533 24.922 12.078 1 96.75 93 PHE A C 1
ATOM 740 O O . PHE A 1 93 ? 2.631 24.344 10.992 1 96.75 93 PHE A O 1
ATOM 747 N N . GLY A 1 94 ? 3.504 24.875 13 1 96.75 94 GLY A N 1
ATOM 748 C CA . GLY A 1 94 ? 4.711 24.094 12.75 1 96.75 94 GLY A CA 1
ATOM 749 C C . GLY A 1 94 ? 4.438 22.641 12.469 1 96.75 94 GLY A C 1
ATOM 750 O O . GLY A 1 94 ? 5.035 22.047 11.562 1 96.75 94 GLY A O 1
ATOM 751 N N . GLU A 1 95 ? 3.582 22.016 13.289 1 97.38 95 GLU A N 1
ATOM 752 C CA . GLU A 1 95 ? 3.16 20.625 13.062 1 97.38 95 GLU A CA 1
ATOM 753 C C . GLU A 1 95 ? 2.525 20.469 11.688 1 97.38 95 GLU A C 1
ATOM 755 O O . GLU A 1 95 ? 2.814 19.516 10.969 1 97.38 95 GLU A O 1
ATOM 760 N N . PHE A 1 96 ? 1.681 21.438 11.359 1 97.06 96 PHE A N 1
ATOM 761 C CA . PHE A 1 96 ? 0.984 21.438 10.078 1 97.06 96 PHE A CA 1
ATOM 762 C C . PHE A 1 96 ? 1.978 21.438 8.922 1 97.06 96 PHE A C 1
ATOM 764 O O . PHE A 1 96 ? 1.92 20.562 8.055 1 97.06 96 PHE A O 1
ATOM 771 N N . VAL A 1 97 ? 2.914 22.281 8.961 1 97.31 97 VAL A N 1
ATOM 772 C CA . VAL A 1 97 ? 3.891 22.438 7.887 1 97.31 97 VAL A CA 1
ATOM 773 C C . VAL A 1 97 ? 4.773 21.203 7.805 1 97.31 97 VAL A C 1
ATOM 775 O O . VAL A 1 97 ? 4.953 20.625 6.727 1 97.31 97 VAL A O 1
ATOM 778 N N . ARG A 1 98 ? 5.336 20.75 8.938 1 97.12 98 ARG A N 1
ATOM 779 C CA . ARG A 1 98 ? 6.23 19.609 8.969 1 97.12 98 ARG A CA 1
ATOM 780 C C . ARG A 1 98 ? 5.52 18.344 8.5 1 97.12 98 ARG A C 1
ATOM 782 O O . ARG A 1 98 ? 6.102 17.531 7.777 1 97.12 98 ARG A O 1
ATOM 789 N N . SER A 1 99 ? 4.324 18.188 8.891 1 95.81 99 SER A N 1
ATOM 790 C CA . SER A 1 99 ? 3.57 17 8.5 1 95.81 99 SER A CA 1
ATOM 791 C C . SER A 1 99 ? 3.223 17.031 7.012 1 95.81 99 SER A C 1
ATOM 793 O O . SER A 1 99 ? 3.248 16 6.34 1 95.81 99 SER A O 1
ATOM 795 N N . LEU A 1 100 ? 2.908 18.203 6.457 1 95.25 100 LEU A N 1
ATOM 796 C CA . LEU A 1 100 ? 2.551 18.328 5.047 1 95.25 100 LEU A CA 1
ATOM 797 C C . LEU A 1 100 ? 3.764 18.078 4.156 1 95.25 100 LEU A C 1
ATOM 799 O O . LEU A 1 100 ? 3.621 17.875 2.949 1 95.25 100 LEU A O 1
ATOM 803 N N . SER A 1 101 ? 4.938 18.094 4.734 1 96.19 101 SER A N 1
ATOM 804 C CA . SER A 1 101 ? 6.18 17.984 3.979 1 96.19 101 SER A CA 1
ATOM 805 C C . SER A 1 101 ? 6.23 16.688 3.186 1 96.19 101 SER A C 1
ATOM 807 O O . SER A 1 101 ? 6.832 16.625 2.109 1 96.19 101 SER A O 1
ATOM 809 N N . VAL A 1 102 ? 5.617 15.656 3.68 1 92.69 102 VAL A N 1
ATOM 810 C CA . VAL A 1 102 ? 5.68 14.344 3.053 1 92.69 102 VAL A CA 1
ATOM 811 C C . VAL A 1 102 ? 4.965 14.375 1.704 1 92.69 102 VAL A C 1
ATOM 813 O O . VAL A 1 102 ? 5.25 13.562 0.822 1 92.69 102 VAL A O 1
ATOM 816 N N . PHE A 1 103 ? 4.102 15.328 1.539 1 89.5 103 PHE A N 1
ATOM 817 C CA . PHE A 1 103 ? 3.32 15.398 0.31 1 89.5 103 PHE A CA 1
ATOM 818 C C . PHE A 1 103 ? 4.031 16.25 -0.731 1 89.5 103 PHE A C 1
ATOM 820 O O . PHE A 1 103 ? 3.578 16.359 -1.873 1 89.5 103 PHE A O 1
ATOM 827 N N . HIS A 1 104 ? 5.035 16.844 -0.348 1 93.19 104 HIS A N 1
ATOM 828 C CA . HIS A 1 104 ? 5.82 17.625 -1.301 1 93.19 104 HIS A CA 1
ATOM 829 C C . HIS A 1 104 ? 6.453 16.734 -2.357 1 93.19 104 HIS A C 1
ATOM 831 O O . HIS A 1 104 ? 6.945 15.648 -2.041 1 93.19 104 HIS A O 1
ATOM 837 N N . PRO A 1 105 ? 6.465 17.219 -3.6 1 88.5 105 PRO A N 1
ATOM 838 C CA . PRO A 1 105 ? 7.066 16.406 -4.66 1 88.5 105 PRO A CA 1
ATOM 839 C C . PRO A 1 105 ? 8.523 16.062 -4.383 1 88.5 105 PRO A C 1
ATOM 841 O O . PRO A 1 105 ? 9 14.992 -4.785 1 88.5 105 PRO A O 1
ATOM 844 N N . ASN A 1 106 ? 9.219 16.844 -3.674 1 92.56 106 ASN A N 1
ATOM 845 C CA . ASN A 1 106 ? 10.641 16.641 -3.424 1 92.56 106 ASN A CA 1
ATOM 846 C C . ASN A 1 106 ? 10.875 15.914 -2.098 1 92.56 106 ASN A C 1
ATOM 848 O O . ASN A 1 106 ? 12.016 15.742 -1.675 1 92.56 106 ASN A O 1
ATOM 852 N N . ALA A 1 107 ? 9.859 15.555 -1.433 1 92.75 107 ALA A N 1
ATOM 853 C CA . ALA A 1 107 ? 10.039 14.75 -0.225 1 92.75 107 ALA A CA 1
ATOM 854 C C . ALA A 1 107 ? 10.727 13.43 -0.545 1 92.75 107 ALA A C 1
ATOM 856 O O . ALA A 1 107 ? 10.547 12.867 -1.63 1 92.75 107 ALA A O 1
ATOM 857 N N . SER A 1 108 ? 11.539 12.906 0.38 1 89.62 108 SER A N 1
ATOM 858 C CA . SER A 1 108 ? 12.258 11.656 0.163 1 89.62 108 SER A CA 1
ATOM 859 C C . SER A 1 108 ? 11.305 10.469 0.101 1 89.62 108 SER A C 1
ATOM 861 O O . SER A 1 108 ? 10.242 10.484 0.73 1 89.62 108 SER A O 1
ATOM 863 N N . GLU A 1 109 ? 11.672 9.492 -0.648 1 85.38 109 GLU A N 1
ATOM 864 C CA . GLU A 1 109 ? 10.906 8.25 -0.698 1 85.38 109 GLU A CA 1
ATOM 865 C C . GLU A 1 109 ? 10.766 7.629 0.69 1 85.38 109 GLU A C 1
ATOM 867 O O . GLU A 1 109 ? 9.719 7.082 1.028 1 85.38 109 GLU A O 1
ATOM 872 N N . GLU A 1 110 ? 11.82 7.766 1.447 1 88 110 GLU A N 1
ATOM 873 C CA . GLU A 1 110 ? 11.805 7.23 2.805 1 88 110 GLU A CA 1
ATOM 874 C C . GLU A 1 110 ? 10.727 7.895 3.65 1 88 110 GLU A C 1
ATOM 876 O O . GLU A 1 110 ? 10.031 7.227 4.422 1 88 110 GLU A O 1
ATOM 881 N N . ASP A 1 111 ? 10.594 9.195 3.494 1 90.62 111 ASP A N 1
ATOM 882 C CA . ASP A 1 111 ? 9.555 9.906 4.234 1 90.62 111 ASP A CA 1
ATOM 883 C C . ASP A 1 111 ? 8.164 9.438 3.83 1 90.62 111 ASP A C 1
ATOM 885 O O . ASP A 1 111 ? 7.293 9.258 4.68 1 90.62 111 ASP A O 1
ATOM 889 N N . LYS A 1 112 ? 7.973 9.227 2.602 1 88.62 112 LYS A N 1
ATOM 890 C CA . LYS A 1 112 ? 6.68 8.773 2.092 1 88.62 112 LYS A CA 1
ATOM 891 C C . LYS A 1 112 ? 6.355 7.367 2.59 1 88.62 112 LYS A C 1
ATOM 893 O O . LYS A 1 112 ? 5.234 7.102 3.027 1 88.62 112 LYS A O 1
ATOM 898 N N . ILE A 1 113 ? 7.301 6.527 2.555 1 87.31 113 ILE A N 1
ATOM 899 C CA . ILE A 1 113 ? 7.133 5.16 3.041 1 87.31 113 ILE A CA 1
ATOM 900 C C . ILE A 1 113 ? 6.801 5.18 4.531 1 87.31 113 ILE A C 1
ATOM 902 O O . ILE A 1 113 ? 5.879 4.492 4.977 1 87.31 113 ILE A O 1
ATOM 906 N N . THR A 1 114 ? 7.59 5.957 5.262 1 91.19 114 THR A N 1
ATOM 907 C CA . THR A 1 114 ? 7.363 6.055 6.699 1 91.19 114 THR A CA 1
ATOM 908 C C . THR A 1 114 ? 5.953 6.555 6.992 1 91.19 114 THR A C 1
ATOM 910 O O . THR A 1 114 ? 5.27 6.023 7.871 1 91.19 114 THR A O 1
ATOM 913 N N . PHE A 1 115 ? 5.586 7.582 6.312 1 91.25 115 PHE A N 1
ATOM 914 C CA . PHE A 1 115 ? 4.242 8.117 6.504 1 91.25 115 PHE A CA 1
ATOM 915 C C . PHE A 1 115 ? 3.191 7.055 6.203 1 91.25 115 PHE A C 1
ATOM 917 O O . PHE A 1 115 ? 2.264 6.852 6.988 1 91.25 115 PHE A O 1
ATOM 924 N N . ALA A 1 116 ? 3.291 6.352 5.094 1 87.44 116 ALA A N 1
ATOM 925 C CA . ALA A 1 116 ? 2.348 5.309 4.703 1 87.44 116 ALA A CA 1
ATOM 926 C C . ALA A 1 116 ? 2.287 4.203 5.754 1 87.44 116 ALA A C 1
ATOM 928 O O . ALA A 1 116 ? 1.204 3.732 6.109 1 87.44 116 ALA A O 1
ATOM 929 N N . PHE A 1 117 ? 3.453 3.848 6.207 1 90.5 117 PHE A N 1
ATOM 930 C CA . PHE A 1 117 ? 3.529 2.83 7.25 1 90.5 117 PHE A CA 1
ATOM 931 C C . PHE A 1 117 ? 2.76 3.27 8.492 1 90.5 117 PHE A C 1
ATOM 933 O O . PHE A 1 117 ? 1.947 2.51 9.023 1 90.5 117 PHE A O 1
ATOM 940 N N . ARG A 1 118 ? 3.049 4.445 8.891 1 92 118 ARG A N 1
ATOM 941 C CA . ARG A 1 118 ? 2.393 4.957 10.086 1 92 118 ARG A CA 1
ATOM 942 C C . ARG A 1 118 ? 0.89 5.098 9.875 1 92 118 ARG A C 1
ATOM 944 O O . ARG A 1 118 ? 0.103 4.918 10.805 1 92 118 ARG A O 1
ATOM 951 N N . LEU A 1 119 ? 0.53 5.469 8.695 1 89.5 119 LEU A N 1
ATOM 952 C CA . LEU A 1 119 ? -0.88 5.629 8.352 1 89.5 119 LEU A CA 1
ATOM 953 C C . LEU A 1 119 ? -1.643 4.324 8.57 1 89.5 119 LEU A C 1
ATOM 955 O O . LEU A 1 119 ? -2.764 4.336 9.086 1 89.5 119 LEU A O 1
ATOM 959 N N . TYR A 1 120 ? -1.055 3.203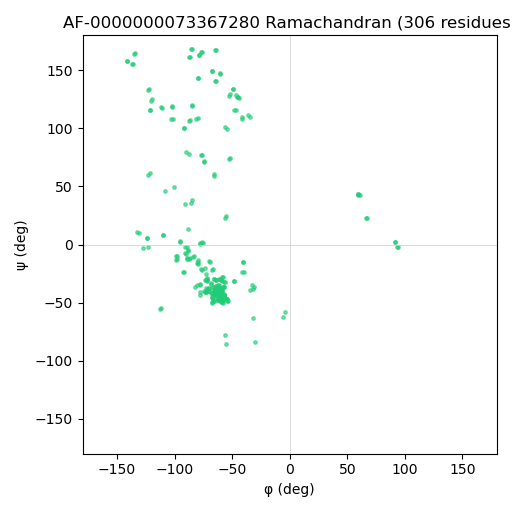 8.297 1 87.56 120 TYR A N 1
ATOM 960 C CA . TYR A 1 120 ? -1.734 1.915 8.375 1 87.56 120 TYR A CA 1
ATOM 961 C C . TYR A 1 120 ? -1.551 1.282 9.75 1 87.56 120 TYR A C 1
ATOM 963 O O . TYR A 1 120 ? -2.299 0.377 10.125 1 87.56 120 TYR A O 1
ATOM 971 N N . ASP A 1 121 ? -0.492 1.7 10.383 1 90.88 121 ASP A N 1
ATOM 972 C CA . ASP A 1 121 ? -0.281 1.212 11.742 1 90.88 121 ASP A CA 1
ATOM 973 C C . ASP A 1 121 ? -1.235 1.891 12.719 1 90.88 121 ASP A C 1
ATOM 975 O O . ASP A 1 121 ? -0.807 2.676 13.57 1 90.88 121 ASP A O 1
ATOM 979 N N . LEU A 1 122 ? -2.461 1.558 12.648 1 88.56 122 LEU A N 1
ATOM 980 C CA . LEU A 1 122 ? -3.551 2.221 13.359 1 88.56 122 LEU A CA 1
ATOM 981 C C . LEU A 1 122 ? -3.357 2.119 14.867 1 88.56 122 LEU A C 1
ATOM 983 O O . LEU A 1 122 ? -3.684 3.055 15.602 1 88.56 122 LEU A O 1
ATOM 987 N N . ARG A 1 123 ? -2.859 1.021 15.305 1 90.25 123 ARG A N 1
ATOM 988 C CA . ARG A 1 123 ? -2.689 0.814 16.734 1 90.25 123 ARG A CA 1
ATOM 989 C C . ARG A 1 123 ? -1.336 1.331 17.203 1 90.25 123 ARG A C 1
ATOM 991 O O . ARG A 1 123 ? -1.017 1.255 18.391 1 90.25 123 ARG A O 1
ATOM 998 N N . GLN A 1 124 ? -0.535 1.753 16.281 1 91.62 124 GLN A N 1
ATOM 999 C CA . GLN A 1 124 ? 0.765 2.346 16.578 1 91.62 124 GLN A CA 1
ATOM 1000 C C . GLN A 1 124 ? 1.663 1.358 17.312 1 91.62 124 GLN A C 1
ATOM 1002 O O . GLN A 1 124 ? 2.318 1.72 18.297 1 91.62 124 GLN A O 1
ATOM 1007 N N . THR A 1 125 ? 1.685 0.133 16.906 1 94.31 125 THR A N 1
ATOM 1008 C CA . THR A 1 125 ? 2.469 -0.927 17.531 1 94.31 125 THR A CA 1
ATOM 1009 C C . THR A 1 125 ? 3.861 -1.007 16.906 1 94.31 125 THR A C 1
ATOM 1011 O O . THR A 1 125 ? 4.75 -1.664 17.453 1 94.31 125 THR A O 1
ATOM 1014 N N . GLY A 1 126 ? 4.086 -0.368 15.836 1 94 126 GLY A N 1
ATOM 1015 C CA . GLY A 1 126 ? 5.344 -0.455 15.117 1 94 126 GLY A CA 1
ATOM 1016 C C . GLY A 1 126 ? 5.34 -1.517 14.031 1 94 126 GLY A C 1
ATOM 1017 O O . GLY A 1 126 ? 6.363 -1.756 13.391 1 94 126 GLY A O 1
ATOM 1018 N N . TYR A 1 127 ? 4.281 -2.186 13.93 1 94.94 127 TYR A N 1
ATOM 1019 C CA . TYR A 1 127 ? 4.066 -3.1 12.82 1 94.94 127 TYR A CA 1
ATOM 1020 C C . TYR A 1 127 ? 2.619 -3.049 12.344 1 94.94 127 TYR A C 1
ATOM 1022 O O . TYR A 1 127 ? 1.744 -2.541 13.047 1 94.94 127 TYR A O 1
ATOM 1030 N N . ILE A 1 128 ? 2.307 -3.457 11.078 1 92.56 128 ILE A N 1
ATOM 1031 C CA . ILE A 1 128 ? 0.977 -3.451 10.477 1 92.56 128 ILE A CA 1
ATOM 1032 C C . ILE A 1 128 ? 0.4 -4.863 10.484 1 92.56 128 ILE A C 1
ATOM 1034 O O . ILE A 1 128 ? 0.984 -5.781 9.906 1 92.56 128 ILE A O 1
ATOM 1038 N N . GLU A 1 129 ? -0.698 -4.973 11.18 1 92.88 129 GLU A N 1
ATOM 1039 C CA . GLU A 1 129 ? -1.418 -6.242 11.164 1 92.88 129 GLU A CA 1
ATOM 1040 C C . GLU A 1 129 ? -2.393 -6.309 9.992 1 92.88 129 GLU A C 1
ATOM 1042 O O . GLU A 1 129 ? -2.785 -5.277 9.445 1 92.88 129 GLU A O 1
ATOM 1047 N N . ARG A 1 130 ? -2.805 -7.57 9.664 1 88.88 130 ARG A N 1
ATOM 1048 C CA . ARG A 1 130 ? -3.68 -7.766 8.516 1 88.88 130 ARG A CA 1
ATOM 1049 C C . ARG A 1 130 ? -4.965 -6.957 8.656 1 88.88 130 ARG A C 1
ATOM 1051 O O . ARG A 1 130 ? -5.441 -6.363 7.688 1 88.88 130 ARG A O 1
ATOM 1058 N N . VAL A 1 131 ? -5.602 -6.91 9.805 1 87.94 131 VAL A N 1
ATOM 1059 C CA . VAL A 1 131 ? -6.859 -6.215 10.047 1 87.94 131 VAL A CA 1
ATOM 1060 C C . VAL A 1 131 ? -6.684 -4.719 9.773 1 87.94 131 VAL A C 1
ATOM 1062 O O . VAL A 1 131 ? -7.629 -4.039 9.367 1 87.94 131 VAL A O 1
ATOM 1065 N N . GLU A 1 132 ? -5.461 -4.207 9.984 1 87.06 132 GLU A N 1
ATOM 1066 C CA . GLU A 1 132 ? -5.184 -2.791 9.766 1 87.06 132 GLU A CA 1
ATOM 1067 C C . GLU A 1 132 ? -5.145 -2.459 8.281 1 87.06 132 GLU A 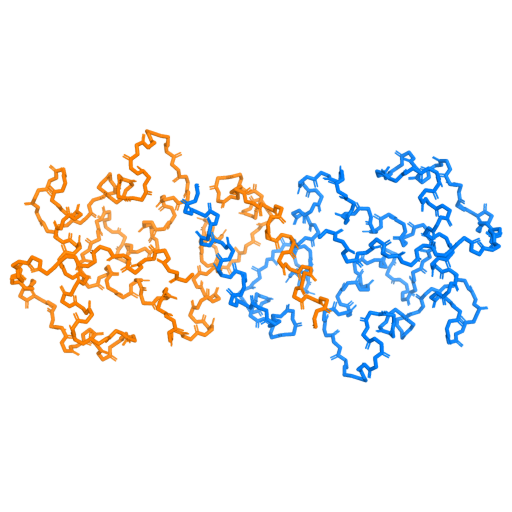C 1
ATOM 1069 O O . GLU A 1 132 ? -5.43 -1.327 7.883 1 87.06 132 GLU A O 1
ATOM 1074 N N . VAL A 1 133 ? -4.73 -3.461 7.48 1 82.56 133 VAL A N 1
ATOM 1075 C CA . VAL A 1 133 ? -4.738 -3.271 6.035 1 82.56 133 VAL A CA 1
ATOM 1076 C C . VAL A 1 133 ? -6.172 -3.287 5.516 1 82.56 133 VAL A C 1
ATOM 1078 O O . VAL A 1 133 ? -6.512 -2.557 4.582 1 82.56 133 VAL A O 1
ATOM 1081 N N . SER A 1 134 ? -7.004 -4.141 6.086 1 77.06 134 SER A N 1
ATOM 1082 C CA . SER A 1 134 ? -8.367 -4.363 5.625 1 77.06 134 SER A CA 1
ATOM 1083 C C . SER A 1 134 ? -9.305 -3.266 6.117 1 77.06 134 SER A C 1
ATOM 1085 O O . SER A 1 134 ? -10.453 -3.18 5.684 1 77.06 134 SER A O 1
ATOM 1087 N N . THR A 1 135 ? -8.852 -2.549 7.043 1 61.03 135 THR A N 1
ATOM 1088 C CA . THR A 1 135 ? -9.781 -1.599 7.648 1 61.03 135 THR A CA 1
ATOM 1089 C C . THR A 1 135 ? -10.406 -0.705 6.582 1 61.03 135 THR A C 1
ATOM 1091 O O . THR A 1 135 ? -9.703 -0.134 5.746 1 61.03 135 THR A O 1
ATOM 1094 N N . GLN A 1 136 ? -11.633 -1.06 6.199 1 54.66 136 GLN A N 1
ATOM 1095 C CA . GLN A 1 136 ? -12.547 -0.425 5.262 1 54.66 136 GLN A CA 1
ATOM 1096 C C . GLN A 1 136 ? -12.359 1.089 5.246 1 54.66 136 GLN A C 1
ATOM 1098 O O . GLN A 1 136 ? -12.562 1.734 4.215 1 54.66 136 GLN A O 1
ATOM 1103 N N . GLN A 1 137 ? -12.109 1.554 6.332 1 54.03 137 GLN A N 1
ATOM 1104 C CA . GLN A 1 137 ? -12.172 3.008 6.43 1 54.03 137 GLN A CA 1
ATOM 1105 C C . GLN A 1 137 ? -10.898 3.654 5.902 1 54.03 137 GLN A C 1
ATOM 1107 O O . GLN A 1 137 ? -10.898 4.828 5.523 1 54.03 137 GLN A O 1
ATOM 1112 N N . LEU A 1 138 ? -9.75 3.049 6.074 1 54.41 138 LEU A N 1
ATOM 1113 C CA . LEU A 1 138 ? -8.609 3.543 5.309 1 54.41 138 LEU A CA 1
ATOM 1114 C C . LEU A 1 138 ? -8.727 3.139 3.842 1 54.41 138 LEU A C 1
ATOM 1116 O O . LEU A 1 138 ? -8.055 3.709 2.982 1 54.41 138 LEU A O 1
ATOM 1120 N N . SER A 1 139 ? -9.625 2.043 3.67 1 50.41 139 SER A N 1
ATOM 1121 C CA . SER A 1 139 ? -9.594 1.183 2.492 1 50.41 139 SER A CA 1
ATOM 1122 C C . SER A 1 139 ? -10.484 1.732 1.382 1 50.41 139 SER A C 1
ATOM 1124 O O . SER A 1 139 ? -11.547 1.172 1.092 1 50.41 139 SER A O 1
ATOM 1126 N N . PRO A 1 140 ? -10.938 2.846 1.375 1 51.44 140 PRO A N 1
ATOM 1127 C CA . PRO A 1 140 ? -11.609 2.65 0.091 1 51.44 140 PRO A CA 1
ATOM 1128 C C . PRO A 1 140 ? -10.859 1.693 -0.832 1 51.44 140 PRO A C 1
ATOM 1130 O O . PRO A 1 140 ? -11.484 0.934 -1.579 1 51.44 140 PRO A O 1
ATOM 1133 N N . CYS A 1 141 ? -9.539 1.878 -1.388 1 57.78 141 CYS A N 1
ATOM 1134 C CA . CYS A 1 141 ? -9.328 1.304 -2.711 1 57.78 141 CYS A CA 1
ATOM 1135 C C . CYS A 1 141 ? -8.422 0.08 -2.637 1 57.78 141 CYS A C 1
ATOM 1137 O O . CYS A 1 141 ? -7.266 0.133 -3.055 1 57.78 141 CYS A O 1
ATOM 1139 N N . PRO A 1 142 ? -8.812 -0.773 -1.581 1 65.12 142 PRO A N 1
ATOM 1140 C CA . PRO A 1 142 ? -8.016 -1.999 -1.678 1 65.12 142 PRO A CA 1
ATOM 1141 C C . PRO A 1 142 ? -7.723 -2.4 -3.121 1 65.12 142 PRO A C 1
ATOM 1143 O O . PRO A 1 142 ? -6.617 -2.846 -3.432 1 65.12 142 PRO A O 1
ATOM 1146 N N . ARG A 1 143 ? -8.719 -2.203 -3.879 1 70.56 143 ARG A N 1
ATOM 1147 C CA . ARG A 1 143 ? -8.57 -2.549 -5.289 1 70.56 143 ARG A CA 1
ATOM 1148 C C . ARG A 1 143 ? -7.461 -1.728 -5.938 1 70.56 143 ARG A C 1
ATOM 1150 O O . ARG A 1 143 ? -6.6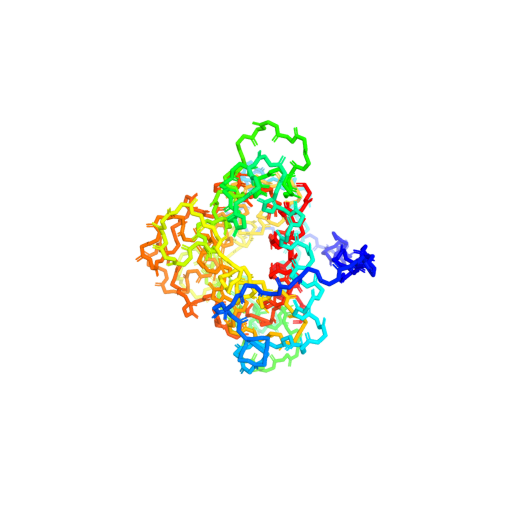41 -2.264 -6.684 1 70.56 143 ARG A O 1
ATOM 1157 N N . TRP A 1 144 ? -7.496 -0.517 -5.551 1 72.38 144 TRP A N 1
ATOM 1158 C CA . TRP A 1 144 ? -6.5 0.362 -6.152 1 72.38 144 TRP A CA 1
ATOM 1159 C C . TRP A 1 144 ? -5.102 0.031 -5.637 1 72.38 144 TRP A C 1
ATOM 1161 O O . TRP A 1 144 ? -4.145 -0.009 -6.41 1 72.38 144 TRP A O 1
ATOM 1171 N N . LEU A 1 145 ? -5.062 -0.225 -4.441 1 74.38 145 LEU A N 1
ATOM 1172 C CA . LEU A 1 145 ? -3.773 -0.592 -3.865 1 74.38 145 LEU A CA 1
ATOM 1173 C C . LEU A 1 145 ? -3.242 -1.877 -4.492 1 74.38 145 LEU A C 1
ATOM 1175 O O . LEU A 1 145 ? -2.078 -1.94 -4.895 1 74.38 145 LEU A O 1
ATOM 1179 N N . PHE A 1 146 ? -4.137 -2.797 -4.574 1 78.56 146 PHE A N 1
ATOM 1180 C CA . PHE A 1 146 ? -3.758 -4.066 -5.18 1 78.56 146 PHE A CA 1
ATOM 1181 C C . PHE A 1 146 ? -3.312 -3.869 -6.625 1 78.56 146 PHE A C 1
ATOM 1183 O O . PHE A 1 146 ? -2.285 -4.406 -7.043 1 78.56 146 PHE A O 1
ATOM 1190 N N . LYS A 1 147 ? -4.055 -3.105 -7.312 1 78 147 LYS A N 1
ATOM 1191 C CA . LYS A 1 147 ? -3.715 -2.826 -8.703 1 78 147 LYS A CA 1
ATOM 1192 C C . LYS A 1 147 ? -2.363 -2.127 -8.812 1 78 147 LYS A C 1
ATOM 1194 O O . LYS A 1 147 ? -1.572 -2.424 -9.711 1 78 147 LYS A O 1
ATOM 1199 N N . SER A 1 148 ? -2.158 -1.229 -7.965 1 75.69 148 SER A N 1
ATOM 1200 C CA . SER A 1 148 ? -0.896 -0.497 -7.977 1 75.69 148 SER A CA 1
ATOM 1201 C C . SER A 1 148 ? 0.28 -1.416 -7.66 1 75.69 148 SER A C 1
ATOM 1203 O O . SER A 1 148 ? 1.343 -1.307 -8.281 1 75.69 148 SER A O 1
ATOM 1205 N N . ILE A 1 149 ? 0.117 -2.256 -6.816 1 75.62 149 ILE A N 1
ATOM 1206 C CA . ILE A 1 149 ? 1.165 -3.197 -6.434 1 75.62 149 ILE A CA 1
ATOM 1207 C C . ILE A 1 149 ? 1.507 -4.098 -7.617 1 75.62 149 ILE A C 1
ATOM 1209 O O . ILE A 1 149 ? 2.682 -4.301 -7.934 1 75.62 149 ILE A O 1
ATOM 1213 N N . ILE A 1 150 ? 0.5 -4.488 -8.266 1 75 150 ILE A N 1
ATOM 1214 C CA . ILE A 1 150 ? 0.674 -5.41 -9.383 1 75 150 ILE A CA 1
ATOM 1215 C C . ILE A 1 150 ? 1.303 -4.68 -10.562 1 75 150 ILE A C 1
ATOM 1217 O O . ILE A 1 150 ? 2.172 -5.223 -11.25 1 75 150 ILE A O 1
ATOM 1221 N N . LYS A 1 151 ? 0.828 -3.506 -10.727 1 74.56 151 LYS A N 1
ATOM 1222 C CA . LYS A 1 151 ? 1.389 -2.711 -11.82 1 74.56 151 LYS A CA 1
ATOM 1223 C C . LYS A 1 151 ? 2.877 -2.455 -11.602 1 74.56 151 LYS A C 1
ATOM 1225 O O . LYS A 1 151 ? 3.66 -2.467 -12.555 1 74.56 151 LYS A O 1
ATOM 1230 N N . CYS A 1 152 ? 3.189 -2.193 -10.5 1 67.94 152 CYS A N 1
ATOM 1231 C CA . CYS A 1 152 ? 4.582 -1.916 -10.18 1 67.94 152 CYS A CA 1
ATOM 1232 C C . CYS A 1 152 ? 5.445 -3.162 -10.359 1 67.94 152 CYS A C 1
ATOM 1234 O O . CYS A 1 152 ? 6.59 -3.07 -10.805 1 67.94 152 CYS A O 1
ATOM 1236 N N . ALA A 1 153 ? 4.879 -4.199 -10.031 1 65 153 ALA A N 1
ATOM 1237 C CA . ALA A 1 153 ? 5.613 -5.457 -10.125 1 65 153 ALA A CA 1
ATOM 1238 C C . ALA A 1 153 ? 5.805 -5.871 -11.586 1 65 153 ALA A C 1
ATOM 1240 O O . ALA A 1 153 ? 6.738 -6.609 -11.914 1 65 153 ALA A O 1
ATOM 1241 N N . SER A 1 154 ? 4.852 -5.441 -12.391 1 62.16 154 SER A N 1
ATOM 1242 C CA . SER A 1 154 ? 4.887 -5.832 -13.797 1 62.16 154 SER A CA 1
ATOM 1243 C C . SER A 1 154 ? 5.855 -4.961 -14.594 1 62.16 154 SER A C 1
ATOM 1245 O O . SER A 1 154 ? 6.172 -5.266 -15.742 1 62.16 154 SER A O 1
ATOM 1247 N N . ASN A 1 155 ? 6.254 -3.855 -14.047 1 58.34 155 ASN A N 1
ATOM 1248 C CA . ASN A 1 155 ? 7.211 -2.998 -14.742 1 58.34 155 ASN A CA 1
ATOM 1249 C C . ASN A 1 155 ? 8.648 -3.389 -14.414 1 58.34 155 ASN A C 1
ATOM 1251 O O . ASN A 1 155 ? 8.977 -3.666 -13.258 1 58.34 155 ASN A O 1
ATOM 1255 N N . MET B 1 1 ? -6.242 -3.137 -16.828 1 24.98 1 MET B N 1
ATOM 1256 C CA . MET B 1 1 ? -7.043 -4.348 -16.688 1 24.98 1 MET B CA 1
ATOM 1257 C C . MET B 1 1 ? -6.707 -5.355 -17.781 1 24.98 1 MET B C 1
ATOM 1259 O O . MET B 1 1 ? -7.156 -6.5 -17.734 1 24.98 1 MET B O 1
ATOM 1263 N N . ASP B 1 2 ? -6.16 -4.676 -18.828 1 29.17 2 ASP B N 1
ATOM 1264 C CA . ASP B 1 2 ? -6.016 -5.305 -20.141 1 29.17 2 ASP B CA 1
ATOM 1265 C C . ASP B 1 2 ? -4.738 -6.141 -20.203 1 29.17 2 ASP B C 1
ATOM 1267 O O . ASP B 1 2 ? -4.383 -6.656 -21.266 1 29.17 2 ASP B O 1
ATOM 1271 N N . ALA B 1 3 ? -3.834 -5.938 -19.062 1 37.25 3 ALA B N 1
ATOM 1272 C CA . ALA B 1 3 ? -2.512 -6.496 -19.312 1 37.25 3 ALA B CA 1
ATOM 1273 C C . ALA B 1 3 ? -2.578 -8.016 -19.469 1 37.25 3 ALA B C 1
ATOM 1275 O O . ALA B 1 3 ? -1.651 -8.633 -20 1 37.25 3 ALA B O 1
ATOM 1276 N N . PHE B 1 4 ? -3.393 -8.672 -18.781 1 35.56 4 PHE B N 1
ATOM 1277 C CA . PHE B 1 4 ? -3.34 -10.133 -18.812 1 35.56 4 PHE B CA 1
ATOM 1278 C C . PHE B 1 4 ? -4.254 -10.68 -19.906 1 35.56 4 PHE B C 1
ATOM 1280 O O . PHE B 1 4 ? -4.41 -11.898 -20.047 1 35.56 4 PHE B O 1
ATOM 1287 N N . LYS B 1 5 ? -4.973 -9.828 -20.625 1 40.41 5 LYS B N 1
ATOM 1288 C CA . LYS B 1 5 ? -5.961 -10.359 -21.562 1 40.41 5 LYS B CA 1
ATOM 1289 C C . LYS B 1 5 ? -5.285 -11.008 -22.766 1 40.41 5 LYS B C 1
ATOM 1291 O O . LYS B 1 5 ? -5.957 -11.453 -23.688 1 40.41 5 LYS B O 1
ATOM 1296 N N . GLY B 1 6 ? -4.105 -10.477 -23.109 1 35.59 6 GLY B N 1
ATOM 1297 C CA . GLY B 1 6 ? -3.861 -10.695 -24.531 1 35.59 6 GLY B CA 1
ATOM 1298 C C . GLY B 1 6 ? -3.934 -12.156 -24.938 1 35.59 6 GLY B C 1
ATOM 1299 O O . GLY B 1 6 ? -4.656 -12.516 -25.859 1 35.59 6 GLY B O 1
ATOM 1300 N N . CYS B 1 7 ? -2.732 -12.961 -24.797 1 35.31 7 CYS B N 1
ATOM 1301 C CA . CYS B 1 7 ? -2.346 -13.961 -25.781 1 35.31 7 CYS B CA 1
ATOM 1302 C C . CYS B 1 7 ? -3.045 -15.289 -25.516 1 35.31 7 CYS B C 1
ATOM 1304 O O . CYS B 1 7 ? -2.539 -16.125 -24.75 1 35.31 7 CYS B O 1
ATOM 1306 N N . PHE B 1 8 ? -4.297 -15.297 -25.109 1 35.66 8 PHE B N 1
ATOM 1307 C CA . PHE B 1 8 ? -4.785 -16.656 -24.922 1 35.66 8 PHE B CA 1
ATOM 1308 C C . PHE B 1 8 ? -4.844 -17.406 -26.25 1 35.66 8 PHE B C 1
ATOM 1310 O O . PHE B 1 8 ? -5.77 -17.203 -27.031 1 35.66 8 PHE B O 1
ATOM 1317 N N . CYS B 1 9 ? -3.701 -17.594 -26.984 1 35 9 CYS B N 1
ATOM 1318 C CA . CYS B 1 9 ? -3.73 -18.391 -28.203 1 35 9 CYS B CA 1
ATOM 1319 C C . CYS B 1 9 ? -4.352 -19.766 -27.938 1 35 9 CYS B C 1
ATOM 1321 O O . CYS B 1 9 ? -4.141 -20.344 -26.875 1 35 9 CYS B O 1
ATOM 1323 N N . SER B 1 10 ? -5.336 -20.203 -28.688 1 37.94 10 SER B N 1
ATOM 1324 C CA . SER B 1 10 ? -6.133 -21.422 -28.766 1 37.94 10 SER B CA 1
ATOM 1325 C C . SER B 1 10 ? -5.25 -22.656 -28.922 1 37.94 10 SER B C 1
ATOM 1327 O O . SER B 1 10 ? -5.617 -23.609 -29.609 1 37.94 10 SER B O 1
ATOM 1329 N N . THR B 1 11 ? -3.951 -22.766 -28.531 1 37.91 11 THR B N 1
ATOM 1330 C CA . THR B 1 11 ? -3.264 -24 -28.922 1 37.91 11 THR B CA 1
ATOM 1331 C C . THR B 1 11 ? -3.9 -25.203 -28.234 1 37.91 11 THR B C 1
ATOM 1333 O O . THR B 1 11 ? -4.555 -25.078 -27.203 1 37.91 11 THR B O 1
ATOM 1336 N N . LYS B 1 12 ? -3.545 -26.5 -28.703 1 42.03 12 LYS B N 1
ATOM 1337 C CA . LYS B 1 12 ? -3.887 -27.875 -28.375 1 42.03 12 LYS B CA 1
ATOM 1338 C C . LYS B 1 12 ? -3.955 -28.078 -26.859 1 42.03 12 LYS B C 1
ATOM 1340 O O . LYS B 1 12 ? -3.039 -27.688 -26.125 1 42.03 12 LYS B O 1
ATOM 1345 N N . THR B 1 13 ? -5.18 -28.234 -26.406 1 44.41 13 THR B N 1
ATOM 1346 C CA . THR B 1 13 ? -5.543 -28.453 -25 1 44.41 13 THR B CA 1
ATOM 1347 C C . THR B 1 13 ? -4.742 -29.609 -24.406 1 44.41 13 THR B C 1
ATOM 1349 O O . THR B 1 13 ? -4.828 -30.734 -24.875 1 44.41 13 THR B O 1
ATOM 1352 N N . SER B 1 14 ? -3.471 -29.406 -24.125 1 49.19 14 SER B N 1
ATOM 1353 C CA . SER B 1 14 ? -2.74 -30.422 -23.391 1 49.19 14 SER B CA 1
ATOM 1354 C C . SER B 1 14 ? -3.564 -30.969 -22.219 1 49.19 14 SER B C 1
ATOM 1356 O O . SER B 1 14 ? -4.352 -30.234 -21.625 1 49.19 14 SER B O 1
ATOM 1358 N N . LYS B 1 15 ? -3.73 -32.312 -22.172 1 56.06 15 LYS B N 1
ATOM 1359 C CA . LYS B 1 15 ? -4.48 -33.062 -21.156 1 56.06 15 LYS B CA 1
ATOM 1360 C C . LYS B 1 15 ? -4.109 -32.594 -19.75 1 56.06 15 LYS B C 1
ATOM 1362 O O . LYS B 1 15 ? -2.93 -32.406 -19.453 1 56.06 15 LYS B O 1
ATOM 1367 N N . LEU B 1 16 ? -5.035 -32.031 -19.031 1 61.88 16 LEU B N 1
ATOM 1368 C CA . LEU B 1 16 ? -4.902 -31.609 -17.641 1 61.88 16 LEU B CA 1
ATOM 1369 C C . LEU B 1 16 ? -4.312 -32.719 -16.797 1 61.88 16 LEU B C 1
ATOM 1371 O O . LEU B 1 16 ? -4.582 -33.906 -17.047 1 61.88 16 LEU B O 1
ATOM 1375 N N . PRO B 1 17 ? -3.35 -32.344 -16 1 59.84 17 PRO B N 1
ATOM 1376 C CA . PRO B 1 17 ? -2.826 -33.375 -15.102 1 59.84 17 PRO B CA 1
ATOM 1377 C C . PRO B 1 17 ? -3.93 -34.156 -14.414 1 59.84 17 PRO B C 1
ATOM 1379 O O . PRO B 1 17 ? -5.008 -33.625 -14.141 1 59.84 17 PRO B O 1
ATOM 1382 N N . ARG B 1 18 ? -3.826 -35.5 -14.508 1 59.47 18 ARG B N 1
ATOM 1383 C CA . ARG B 1 18 ? -4.777 -36.5 -14 1 59.47 18 ARG B CA 1
ATOM 1384 C C . ARG B 1 18 ? -5.285 -36.094 -12.617 1 59.47 18 ARG B C 1
ATOM 1386 O O . ARG B 1 18 ? -6.445 -36.344 -12.281 1 59.47 18 ARG B O 1
ATOM 1393 N N . ASP B 1 19 ? -4.469 -35.219 -11.82 1 70.12 19 ASP B N 1
ATOM 1394 C CA . ASP B 1 19 ? -4.801 -35.031 -10.414 1 70.12 19 ASP B CA 1
ATOM 1395 C C . ASP B 1 19 ? -5.598 -33.75 -10.195 1 70.12 19 ASP B C 1
ATOM 1397 O O . ASP B 1 19 ? -6.145 -33.531 -9.117 1 70.12 19 ASP B O 1
ATOM 1401 N N . GLU B 1 20 ? -5.688 -32.969 -11.164 1 83.31 20 GLU B N 1
ATOM 1402 C CA . GLU B 1 20 ? -6.5 -31.766 -10.922 1 83.31 20 GLU B CA 1
ATOM 1403 C C . GLU B 1 20 ? -7.66 -31.688 -11.914 1 83.31 20 GLU B C 1
ATOM 1405 O O . GLU B 1 20 ? -7.445 -31.672 -13.125 1 83.31 20 GLU B O 1
ATOM 1410 N N . ASP B 1 21 ? -8.82 -31.766 -11.453 1 91.12 21 ASP B N 1
ATOM 1411 C CA . ASP B 1 21 ? -10.086 -31.672 -12.188 1 91.12 21 ASP B CA 1
ATOM 1412 C C . ASP B 1 21 ? -10.508 -30.219 -12.367 1 91.12 21 ASP B C 1
ATOM 1414 O O . ASP B 1 21 ? -10.727 -29.5 -11.383 1 91.12 21 ASP B O 1
ATOM 1418 N N . PRO B 1 22 ? -10.633 -29.844 -13.664 1 94.31 22 PRO B N 1
ATOM 1419 C CA . PRO B 1 22 ? -11.008 -28.453 -13.898 1 94.31 22 PRO B CA 1
ATOM 1420 C C . PRO B 1 22 ? -12.328 -28.078 -13.219 1 94.31 22 PRO B C 1
ATOM 1422 O O . PRO B 1 22 ? -12.508 -26.922 -12.812 1 94.31 22 PRO B O 1
ATOM 1425 N N . ILE B 1 23 ? -13.219 -29 -13.117 1 94.88 23 ILE B N 1
ATOM 1426 C CA . ILE B 1 23 ? -14.508 -28.734 -12.484 1 94.88 23 ILE B CA 1
ATOM 1427 C C . ILE B 1 23 ? -14.297 -28.422 -11.008 1 94.88 23 ILE B C 1
ATOM 1429 O O . ILE B 1 23 ? -14.914 -27.5 -10.469 1 94.88 23 ILE B O 1
ATOM 1433 N N . ILE B 1 24 ? -13.445 -29.109 -10.367 1 96 24 ILE B N 1
ATOM 1434 C CA . ILE B 1 24 ? -13.156 -28.891 -8.961 1 96 24 ILE B CA 1
ATOM 1435 C C . ILE B 1 24 ? -12.477 -27.531 -8.781 1 96 24 ILE B C 1
ATOM 1437 O O . ILE B 1 24 ? -12.859 -26.75 -7.91 1 96 24 ILE B O 1
ATOM 1441 N N . LEU B 1 25 ? -11.516 -27.234 -9.602 1 96.88 25 LEU B N 1
ATOM 1442 C CA . LEU B 1 25 ? -10.805 -25.969 -9.523 1 96.88 25 LEU B CA 1
ATOM 1443 C C . LEU B 1 25 ? -11.75 -24.797 -9.758 1 96.88 25 LEU B C 1
ATOM 1445 O O . LEU B 1 25 ? -11.641 -23.75 -9.102 1 96.88 25 LEU B O 1
ATOM 1449 N N . ALA B 1 26 ? -12.688 -24.969 -10.68 1 96.62 26 ALA B N 1
ATOM 1450 C CA . ALA B 1 26 ? -13.664 -23.906 -10.969 1 96.62 26 ALA B CA 1
ATOM 1451 C C . ALA B 1 26 ? -14.578 -23.672 -9.766 1 96.62 26 ALA B C 1
ATOM 1453 O O . ALA B 1 26 ? -15.07 -22.562 -9.57 1 96.62 26 ALA B O 1
ATOM 1454 N N . SER B 1 27 ? -14.789 -24.703 -9.008 1 96.25 27 SER B N 1
ATOM 1455 C CA . SER B 1 27 ? -15.633 -24.562 -7.824 1 96.25 27 SER B CA 1
ATOM 1456 C C . SER B 1 27 ? -14.891 -23.875 -6.691 1 96.25 27 SER B C 1
ATOM 1458 O O . SER B 1 27 ? -15.508 -23.297 -5.793 1 96.25 27 SER B O 1
ATOM 1460 N N . GLU B 1 28 ? -13.539 -23.891 -6.723 1 95.75 28 GLU B N 1
ATOM 1461 C CA . GLU B 1 28 ? -12.719 -23.344 -5.645 1 95.75 28 GLU B CA 1
ATOM 1462 C C . GLU B 1 28 ? -12.234 -21.938 -5.988 1 95.75 28 GLU B C 1
ATOM 1464 O O . GLU B 1 28 ? -11.672 -21.25 -5.141 1 95.75 28 GLU B O 1
ATOM 1469 N N . THR B 1 29 ? -12.359 -21.531 -7.195 1 97.25 29 THR B N 1
ATOM 1470 C CA . THR B 1 29 ? -11.828 -20.266 -7.68 1 97.25 29 THR B CA 1
ATOM 1471 C C . THR B 1 29 ? -12.867 -19.531 -8.516 1 97.25 29 THR B C 1
ATOM 1473 O O . THR B 1 29 ? -13.883 -20.094 -8.898 1 97.25 29 THR B O 1
ATOM 1476 N N . PRO B 1 30 ? -12.625 -18.297 -8.727 1 97.06 30 PRO B N 1
ATOM 1477 C CA . PRO B 1 30 ? -13.594 -17.547 -9.539 1 97.06 30 PRO B CA 1
ATOM 1478 C C . PRO B 1 30 ? -13.469 -17.859 -11.031 1 97.06 30 PRO B C 1
ATOM 1480 O O . PRO B 1 30 ? -14.203 -17.297 -11.852 1 97.06 30 PRO B O 1
ATOM 1483 N N . PHE B 1 31 ? -12.617 -18.719 -11.438 1 97.44 31 PHE B N 1
ATOM 1484 C CA . PHE B 1 31 ? -12.414 -19.031 -12.844 1 97.44 31 PHE B CA 1
ATOM 1485 C C . PHE B 1 31 ? -13.477 -19.984 -13.352 1 97.44 31 PHE B C 1
ATOM 1487 O O . PHE B 1 31 ? -13.891 -20.906 -12.625 1 97.44 31 PHE B O 1
ATOM 1494 N N . THR B 1 32 ? -13.867 -19.75 -14.578 1 97.25 32 THR B N 1
ATOM 1495 C CA . THR B 1 32 ? -14.688 -20.734 -15.258 1 97.25 32 THR B CA 1
ATOM 1496 C C . THR B 1 32 ? -13.836 -21.922 -15.727 1 97.25 32 THR B C 1
ATOM 1498 O O . THR B 1 32 ? -12.609 -21.828 -15.75 1 97.25 32 THR B O 1
ATOM 1501 N N . VAL B 1 33 ? -14.547 -23.062 -16.109 1 96.94 33 VAL B N 1
ATOM 1502 C CA . VAL B 1 33 ? -13.836 -24.234 -16.609 1 96.94 33 VAL B CA 1
ATOM 1503 C C . VAL B 1 33 ? -13.031 -23.875 -17.844 1 96.94 33 VAL B C 1
ATOM 1505 O O . VAL B 1 33 ? -11.883 -24.312 -18 1 96.94 33 VAL B O 1
ATOM 1508 N N . ASN B 1 34 ? -13.602 -23.047 -18.734 1 96.88 34 ASN B N 1
ATOM 1509 C CA . ASN B 1 34 ? -12.891 -22.594 -19.938 1 96.88 34 ASN B CA 1
ATOM 1510 C C . ASN B 1 34 ? -11.648 -21.781 -19.578 1 96.88 34 ASN B C 1
ATOM 1512 O O . ASN B 1 34 ? -10.594 -21.969 -20.188 1 96.88 34 ASN B O 1
ATOM 1516 N N . GLU B 1 35 ? -11.758 -20.922 -18.594 1 96.38 35 GLU B N 1
ATOM 1517 C CA . GLU B 1 35 ? -10.609 -20.141 -18.156 1 96.38 35 GLU B CA 1
ATOM 1518 C C . GLU B 1 35 ? -9.523 -21.031 -17.562 1 96.38 35 GLU B C 1
ATOM 1520 O O . GLU B 1 35 ? -8.328 -20.812 -17.781 1 96.38 35 GLU B O 1
ATOM 1525 N N . ILE B 1 36 ? -9.914 -22.016 -16.859 1 96.94 36 ILE B N 1
ATOM 1526 C CA . ILE B 1 36 ? -8.961 -22.953 -16.25 1 96.94 36 ILE B CA 1
ATOM 1527 C C . ILE B 1 36 ? -8.203 -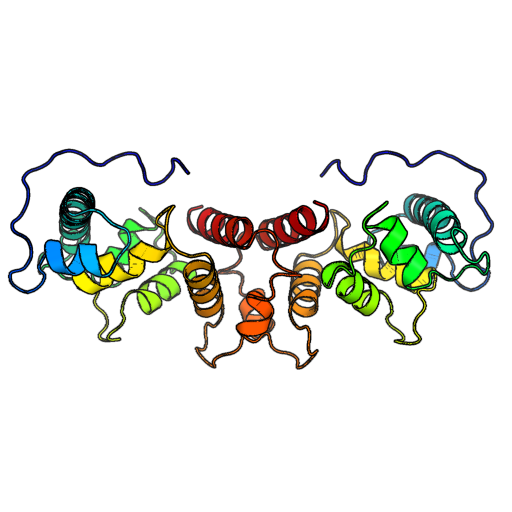23.703 -17.344 1 96.94 36 ILE B C 1
ATOM 1529 O O . ILE B 1 36 ? -6.996 -23.922 -17.234 1 96.94 36 ILE B O 1
ATOM 1533 N N . GLU B 1 37 ? -8.844 -24.125 -18.375 1 95.31 37 GLU B N 1
ATOM 1534 C CA . GLU B 1 37 ? -8.195 -24.781 -19.5 1 95.31 37 GLU B CA 1
ATOM 1535 C C . GLU B 1 37 ? -7.172 -23.859 -20.156 1 95.31 37 GLU B C 1
ATOM 1537 O O . GLU B 1 37 ? -6.09 -24.297 -20.547 1 95.31 37 GLU B O 1
ATOM 1542 N N . ALA B 1 38 ? -7.547 -22.609 -20.297 1 95 38 ALA B N 1
ATOM 1543 C CA . ALA B 1 38 ? -6.609 -21.625 -20.812 1 95 38 ALA B CA 1
ATOM 1544 C C . ALA B 1 38 ? -5.391 -21.484 -19.906 1 95 38 ALA B C 1
ATOM 1546 O O . ALA B 1 38 ? -4.262 -21.359 -20.375 1 95 38 ALA B O 1
ATOM 1547 N N . LEU B 1 39 ? -5.621 -21.453 -18.594 1 96.19 39 LEU B N 1
ATOM 1548 C CA . LEU B 1 39 ? -4.527 -21.391 -17.625 1 96.19 39 LEU B CA 1
ATOM 1549 C C . LEU B 1 39 ? -3.633 -22.625 -17.734 1 96.19 39 LEU B C 1
ATOM 1551 O O . LEU B 1 39 ? -2.424 -22.547 -17.516 1 96.19 39 LEU B O 1
ATOM 1555 N N . HIS B 1 40 ? -4.258 -23.766 -18.047 1 95.75 40 HIS B N 1
ATOM 1556 C CA . HIS B 1 40 ? -3.467 -24.984 -18.219 1 95.75 40 HIS B CA 1
ATOM 1557 C C . HIS B 1 40 ? -2.479 -24.844 -19.375 1 95.75 40 HIS B C 1
ATOM 1559 O O . HIS B 1 40 ? -1.323 -25.25 -19.266 1 95.75 40 HIS B O 1
ATOM 1565 N N . ASP B 1 41 ? -2.93 -24.25 -20.453 1 94.94 41 ASP B N 1
ATOM 1566 C CA . ASP B 1 41 ? -2.033 -23.984 -21.578 1 94.94 41 ASP B CA 1
ATOM 1567 C C . ASP B 1 41 ? -0.859 -23.109 -21.156 1 94.94 41 ASP B C 1
ATOM 1569 O O . ASP B 1 41 ? 0.29 -23.391 -21.5 1 94.94 41 ASP B O 1
ATOM 1573 N N . LEU B 1 42 ? -1.16 -22.109 -20.453 1 93.94 42 LEU B N 1
ATOM 1574 C CA . LEU B 1 42 ? -0.121 -21.219 -19.953 1 93.94 42 LEU B CA 1
ATOM 1575 C C . LEU B 1 42 ? 0.833 -21.969 -19.031 1 93.94 42 LEU B C 1
ATOM 1577 O O . LEU B 1 42 ? 2.053 -21.812 -19.141 1 93.94 42 LEU B O 1
ATOM 1581 N N . PHE B 1 43 ? 0.273 -22.688 -18.156 1 95.44 43 PHE B N 1
ATOM 1582 C CA . PHE B 1 43 ? 1.051 -23.484 -17.219 1 95.44 43 PHE B CA 1
ATOM 1583 C C . PHE B 1 43 ? 2.027 -24.391 -17.953 1 95.44 43 PHE B C 1
ATOM 1585 O O . PHE B 1 43 ? 3.195 -24.5 -17.578 1 95.44 43 PHE B O 1
ATOM 1592 N N . LYS B 1 44 ? 1.537 -25.062 -18.906 1 94.56 44 LYS B N 1
ATOM 1593 C CA . LYS B 1 44 ? 2.367 -25.984 -19.688 1 94.56 44 LYS B CA 1
ATOM 1594 C C . LYS B 1 44 ? 3.52 -25.234 -20.359 1 94.56 44 LYS B C 1
ATOM 1596 O O . LYS B 1 44 ? 4.652 -25.719 -20.375 1 94.56 44 LYS B O 1
ATOM 1601 N N . LYS B 1 45 ? 3.184 -24.125 -20.891 1 93.88 45 LYS B N 1
ATOM 1602 C CA . LYS B 1 45 ? 4.227 -23.328 -21.516 1 93.88 45 LYS B CA 1
ATOM 1603 C C . LYS B 1 45 ? 5.297 -22.922 -20.5 1 93.88 45 LYS B C 1
ATOM 1605 O O . LYS B 1 45 ? 6.492 -23.016 -20.781 1 93.88 45 LYS B O 1
ATOM 1610 N N . LEU B 1 46 ? 4.875 -22.562 -19.375 1 93.94 46 LEU B N 1
ATOM 1611 C CA . LEU B 1 46 ? 5.793 -22.078 -18.359 1 93.94 46 LEU B CA 1
ATOM 1612 C C . LEU B 1 46 ? 6.59 -23.219 -17.75 1 93.94 46 LEU B C 1
ATOM 1614 O O . LEU B 1 46 ? 7.777 -23.078 -17.469 1 93.94 46 LEU B O 1
ATOM 1618 N N . SER B 1 47 ? 5.941 -24.266 -17.547 1 95.44 47 SER B N 1
ATOM 1619 C CA . SER B 1 47 ? 6.527 -25.391 -16.828 1 95.44 47 SER B CA 1
ATOM 1620 C C . SER B 1 47 ? 7.461 -26.188 -17.734 1 95.44 47 SER B C 1
ATOM 1622 O O . SER B 1 47 ? 8.086 -27.156 -17.281 1 95.44 47 SER B O 1
ATOM 1624 N N . SER B 1 48 ? 7.617 -25.75 -18.969 1 94.5 48 SER B N 1
ATOM 1625 C CA . SER B 1 48 ? 8.438 -26.531 -19.891 1 94.5 48 SER B CA 1
ATOM 1626 C C . SER B 1 48 ? 9.562 -25.672 -20.469 1 94.5 48 SER B C 1
ATOM 1628 O O . SER B 1 48 ? 10.305 -26.141 -21.344 1 94.5 48 SER B O 1
ATOM 1630 N N . THR B 1 49 ? 9.68 -24.484 -20 1 91.44 49 THR B N 1
ATOM 1631 C CA . THR B 1 49 ? 10.648 -23.562 -20.578 1 91.44 49 THR B CA 1
ATOM 1632 C C . THR B 1 49 ? 12.07 -24.062 -20.328 1 91.44 49 THR B C 1
ATOM 1634 O O . THR B 1 49 ? 12.945 -23.906 -21.188 1 91.44 49 THR B O 1
ATOM 1637 N N . ILE B 1 50 ? 12.336 -24.562 -19.188 1 90.5 50 ILE B N 1
ATOM 1638 C CA . ILE B 1 50 ? 13.672 -25.047 -18.859 1 90.5 50 ILE B CA 1
ATOM 1639 C C . ILE B 1 50 ? 13.648 -26.562 -18.703 1 90.5 50 ILE B C 1
ATOM 1641 O O . ILE B 1 50 ? 14.445 -27.266 -19.312 1 90.5 50 ILE B O 1
ATOM 1645 N N . VAL B 1 51 ? 12.812 -27.031 -17.875 1 91.12 51 VAL B N 1
ATOM 1646 C CA . VAL B 1 51 ? 12.617 -28.453 -17.641 1 91.12 51 VAL B CA 1
ATOM 1647 C C . VAL B 1 51 ? 11.164 -28.828 -17.953 1 91.12 51 VAL B C 1
ATOM 1649 O O . VAL B 1 51 ? 10.234 -28.188 -17.469 1 91.12 51 VAL B O 1
ATOM 1652 N N . ASP B 1 52 ? 10.945 -29.781 -18.844 1 93.25 52 ASP B N 1
ATOM 1653 C CA . ASP B 1 52 ? 9.602 -30.219 -19.203 1 93.25 52 ASP B CA 1
ATOM 1654 C C . ASP B 1 52 ? 9.117 -31.328 -18.266 1 93.25 52 ASP B C 1
ATOM 1656 O O . ASP B 1 52 ? 9.086 -32.5 -18.656 1 93.25 52 ASP B O 1
ATOM 1660 N N . ASP B 1 53 ? 8.688 -31.047 -17.078 1 94 53 ASP B N 1
ATOM 1661 C CA . ASP B 1 53 ? 8.273 -32.031 -16.078 1 94 53 ASP B CA 1
ATOM 1662 C C . ASP B 1 53 ? 6.93 -31.672 -15.469 1 94 53 ASP B C 1
ATOM 1664 O O . ASP B 1 53 ? 6.547 -32.219 -14.43 1 94 53 ASP B O 1
ATOM 1668 N N . ASP B 1 54 ? 6.223 -30.672 -16.031 1 94.62 54 ASP B N 1
ATOM 1669 C CA . ASP B 1 54 ? 4.906 -30.219 -15.594 1 94.62 54 ASP B CA 1
ATOM 1670 C C . ASP B 1 54 ? 4.977 -29.578 -14.211 1 94.62 54 ASP B C 1
ATOM 1672 O O . ASP B 1 54 ? 4.043 -29.703 -13.414 1 94.62 54 ASP B O 1
ATOM 1676 N N . LEU B 1 55 ? 6.062 -29.156 -13.883 1 96.56 55 LEU B N 1
ATOM 1677 C CA . LEU B 1 55 ? 6.293 -28.375 -12.672 1 96.56 55 LEU B CA 1
ATOM 1678 C C . LEU B 1 55 ? 6.926 -27.031 -13 1 96.56 55 LEU B C 1
ATOM 1680 O O . LEU B 1 55 ? 7.828 -26.953 -13.836 1 96.56 55 LEU B O 1
ATOM 1684 N N . ILE B 1 56 ? 6.398 -25.953 -12.414 1 96.75 56 ILE B N 1
ATOM 1685 C CA . ILE B 1 56 ? 7.062 -24.656 -12.578 1 96.75 56 ILE B CA 1
ATOM 1686 C C . ILE B 1 56 ? 8.133 -24.5 -11.5 1 96.75 56 ILE B C 1
ATOM 1688 O O . ILE B 1 56 ? 7.816 -24.312 -10.32 1 96.75 56 ILE B O 1
ATOM 1692 N N . HIS B 1 57 ? 9.305 -24.609 -11.938 1 96.06 57 HIS B N 1
ATOM 1693 C CA . HIS B 1 57 ? 10.422 -24.312 -11.047 1 96.06 57 HIS B CA 1
ATOM 1694 C C . HIS B 1 57 ? 10.641 -22.812 -10.922 1 96.06 57 HIS B C 1
ATOM 1696 O O . HIS B 1 57 ? 10.141 -22.047 -11.734 1 96.06 57 HIS B O 1
ATOM 1702 N N . LYS B 1 58 ? 11.375 -22.453 -9.898 1 93.31 58 LYS B N 1
ATOM 1703 C CA . LYS B 1 58 ? 11.57 -21.047 -9.586 1 93.31 58 LYS B CA 1
ATOM 1704 C C . LYS B 1 58 ? 12.156 -20.297 -10.781 1 93.31 58 LYS B C 1
ATOM 1706 O O . LYS B 1 58 ? 11.703 -19.188 -11.109 1 93.31 58 LYS B O 1
ATOM 1711 N N . GLU B 1 59 ? 13.148 -20.812 -11.43 1 91.06 59 GLU B N 1
ATOM 1712 C CA . GLU B 1 59 ? 13.797 -20.172 -12.57 1 91.06 59 GLU B CA 1
ATOM 1713 C C . GLU B 1 59 ? 12.812 -19.984 -13.727 1 91.06 59 GLU B C 1
ATOM 1715 O O . GLU B 1 59 ? 12.844 -18.953 -14.406 1 91.06 59 GLU B O 1
ATOM 1720 N N . GLU B 1 60 ? 11.984 -20.953 -13.938 1 92.81 60 GLU B N 1
ATOM 1721 C CA . GLU B 1 60 ? 10.969 -20.859 -14.984 1 92.81 60 GLU B CA 1
ATOM 1722 C C . GLU B 1 60 ? 9.961 -19.75 -14.664 1 92.81 60 GLU B C 1
ATOM 1724 O O . GLU B 1 60 ? 9.555 -19 -15.562 1 92.81 60 GLU B O 1
ATOM 1729 N N . PHE B 1 61 ? 9.578 -19.734 -13.422 1 92.38 61 PHE B N 1
ATOM 1730 C CA . PHE B 1 61 ? 8.641 -18.719 -12.961 1 92.38 61 PHE B CA 1
ATOM 1731 C C . PHE B 1 61 ? 9.219 -17.328 -13.18 1 92.38 61 PHE B C 1
ATOM 1733 O O . PHE B 1 61 ? 8.523 -16.438 -13.688 1 92.38 61 PHE B O 1
ATOM 1740 N N . GLN B 1 62 ? 10.461 -17.109 -12.773 1 86.88 62 GLN B N 1
ATOM 1741 C CA . GLN B 1 62 ? 11.148 -15.828 -12.898 1 86.88 62 GLN B CA 1
ATOM 1742 C C . GLN B 1 62 ? 11.281 -15.414 -14.367 1 86.88 62 GLN B C 1
ATOM 1744 O O . GLN B 1 62 ? 11.094 -14.25 -14.703 1 86.88 62 GLN B O 1
ATOM 1749 N N . LEU B 1 63 ? 11.594 -16.328 -15.211 1 83.62 63 LEU B N 1
ATOM 1750 C CA . LEU B 1 63 ? 11.719 -16.062 -16.641 1 83.62 63 LEU B CA 1
ATOM 1751 C C . LEU B 1 63 ? 10.383 -15.586 -17.219 1 83.62 63 LEU B C 1
ATOM 1753 O O . LEU B 1 63 ? 10.359 -14.719 -18.094 1 83.62 63 LEU B O 1
ATOM 1757 N N . ALA B 1 64 ? 9.352 -16.188 -16.719 1 83.12 64 ALA B N 1
ATOM 1758 C CA . ALA B 1 64 ? 8.016 -15.844 -17.203 1 83.12 64 ALA B CA 1
ATOM 1759 C C . ALA B 1 64 ? 7.633 -14.422 -16.812 1 83.12 64 ALA B C 1
ATOM 1761 O O . ALA B 1 64 ? 6.934 -13.734 -17.562 1 83.12 64 ALA B O 1
ATOM 1762 N N . LEU B 1 65 ? 7.973 -14.125 -15.594 1 76.56 65 LEU B N 1
ATOM 1763 C CA . LEU B 1 65 ? 7.594 -12.805 -15.094 1 76.56 65 LEU B CA 1
ATOM 1764 C C . LEU B 1 65 ? 8.531 -11.734 -15.625 1 76.56 65 LEU B C 1
ATOM 1766 O O . LEU B 1 65 ? 8.102 -10.609 -15.914 1 76.56 65 LEU B O 1
ATOM 1770 N N . PHE B 1 66 ? 9.781 -11.969 -15.641 1 71.56 66 PHE B N 1
ATOM 1771 C CA . PHE B 1 66 ? 10.734 -10.93 -16 1 71.56 66 PHE B CA 1
ATOM 1772 C C . PHE B 1 66 ? 11.57 -11.352 -17.203 1 71.56 66 PHE B C 1
ATOM 1774 O O . PHE B 1 66 ? 12.367 -12.289 -17.109 1 71.56 66 PHE B O 1
ATOM 1781 N N . SER B 1 67 ? 10.836 -11.594 -18.422 1 62.88 67 SER B N 1
ATOM 1782 C CA . SER B 1 67 ? 11.445 -12.102 -19.641 1 62.88 67 SER B CA 1
ATOM 1783 C C . SER B 1 67 ? 12.961 -12.211 -19.5 1 62.88 67 SER B C 1
ATOM 1785 O O . SER B 1 67 ? 13.578 -13.125 -20.047 1 62.88 67 SER B O 1
ATOM 1787 N N . ASN B 1 68 ? 13.672 -11.078 -19.281 1 55.19 68 ASN B N 1
ATOM 1788 C CA . ASN B 1 68 ? 15.109 -11.117 -19.5 1 55.19 68 ASN B CA 1
ATOM 1789 C C . ASN B 1 68 ? 15.883 -10.711 -18.25 1 55.19 68 ASN B C 1
ATOM 1791 O O . ASN B 1 68 ? 17.094 -10.492 -18.297 1 55.19 68 ASN B O 1
ATOM 1795 N N . SER B 1 69 ? 15.266 -10.367 -17.234 1 54.75 69 SER B N 1
ATOM 1796 C CA . SER B 1 69 ? 16.203 -9.711 -16.344 1 54.75 69 SER B CA 1
ATOM 1797 C C . SER B 1 69 ? 16.828 -10.703 -15.367 1 54.75 69 SER B C 1
ATOM 1799 O O . SER B 1 69 ? 16.109 -11.531 -14.781 1 54.75 69 SER B O 1
ATOM 1801 N N . SER B 1 70 ? 18.062 -11.109 -15.703 1 54.06 70 SER B N 1
ATOM 1802 C CA . SER B 1 70 ? 18.969 -11.891 -14.859 1 54.06 70 SER B CA 1
ATOM 1803 C C . SER B 1 70 ? 18.922 -11.406 -13.414 1 54.06 70 SER B C 1
ATOM 1805 O O . SER B 1 70 ? 19.484 -12.047 -12.523 1 54.06 70 SER B O 1
ATOM 1807 N N . LYS B 1 71 ? 18.359 -10.219 -13.234 1 55.78 71 LYS B N 1
ATOM 1808 C CA . LYS B 1 71 ? 18.5 -9.695 -11.875 1 55.78 71 LYS B CA 1
ATOM 1809 C C . LYS B 1 71 ? 17.453 -10.289 -10.938 1 55.78 71 LYS B C 1
ATOM 1811 O O . LYS B 1 71 ? 16.266 -10.375 -11.297 1 55.78 71 LYS B O 1
ATOM 1816 N N . GLN B 1 72 ? 18.016 -11.156 -10.078 1 59.5 72 GLN B N 1
ATOM 1817 C CA . GLN B 1 72 ? 17.188 -11.617 -8.969 1 59.5 72 GLN B CA 1
ATOM 1818 C C . GLN B 1 72 ? 16.25 -10.508 -8.484 1 59.5 72 GLN B C 1
ATOM 1820 O O . GLN B 1 72 ? 16.703 -9.414 -8.156 1 59.5 72 GLN B O 1
ATOM 1825 N N . ASN B 1 73 ? 14.93 -10.773 -8.797 1 72.12 73 ASN B N 1
ATOM 1826 C CA . ASN B 1 73 ? 13.906 -9.82 -8.367 1 72.12 73 ASN B CA 1
ATOM 1827 C C . ASN B 1 73 ? 13.172 -10.305 -7.121 1 72.12 73 ASN B C 1
ATOM 1829 O O . ASN B 1 73 ? 12.578 -11.383 -7.125 1 72.12 73 ASN B O 1
ATOM 1833 N N . ILE B 1 74 ? 13.422 -9.695 -5.984 1 77.81 74 ILE B N 1
ATOM 1834 C CA . ILE B 1 74 ? 12.82 -10.055 -4.703 1 77.81 74 ILE B CA 1
ATOM 1835 C C . ILE B 1 74 ? 11.312 -10.195 -4.863 1 77.81 74 ILE B C 1
ATOM 1837 O O . ILE B 1 74 ? 10.695 -11.055 -4.23 1 77.81 74 ILE B O 1
ATOM 1841 N N . PHE B 1 75 ? 10.781 -9.469 -5.723 1 80.25 75 PHE B N 1
ATOM 1842 C CA . PHE B 1 75 ? 9.344 -9.539 -5.945 1 80.25 75 PHE B CA 1
ATOM 1843 C C . PHE B 1 75 ? 8.945 -10.898 -6.516 1 80.25 75 PHE B C 1
ATOM 1845 O O . PHE B 1 75 ? 8.047 -11.555 -6 1 80.25 75 PHE B O 1
ATOM 1852 N N . SER B 1 76 ? 9.68 -11.266 -7.523 1 84.94 76 SER B N 1
ATOM 1853 C CA . SER B 1 76 ? 9.367 -12.547 -8.148 1 84.94 76 SER B CA 1
ATOM 1854 C C . SER B 1 76 ? 9.562 -13.703 -7.164 1 84.94 76 SER B C 1
ATOM 1856 O O . SER B 1 76 ? 8.797 -14.664 -7.172 1 84.94 76 SER B O 1
ATOM 1858 N N . ASP B 1 77 ? 10.555 -13.617 -6.383 1 87.12 77 ASP B N 1
ATOM 1859 C CA . ASP B 1 77 ? 10.789 -14.633 -5.363 1 87.12 77 ASP B CA 1
ATOM 1860 C C . ASP B 1 77 ? 9.617 -14.711 -4.383 1 87.12 77 ASP B C 1
ATOM 1862 O O . ASP B 1 77 ? 9.172 -15.805 -4.023 1 87.12 77 ASP B O 1
ATOM 1866 N N . ARG B 1 78 ? 9.203 -13.555 -4.035 1 87.75 78 ARG B N 1
ATOM 1867 C CA . ARG B 1 78 ? 8.117 -13.5 -3.062 1 87.75 78 ARG B CA 1
ATOM 1868 C C . ARG B 1 78 ? 6.82 -14.055 -3.654 1 87.75 78 ARG B C 1
ATOM 1870 O O . ARG B 1 78 ? 6.109 -14.812 -3 1 87.75 78 ARG B O 1
ATOM 1877 N N . VAL B 1 79 ? 6.508 -13.68 -4.844 1 90.75 79 VAL B N 1
ATOM 1878 C CA . VAL B 1 79 ? 5.305 -14.188 -5.5 1 90.75 79 VAL B CA 1
ATOM 1879 C C . VAL B 1 79 ? 5.398 -15.703 -5.652 1 90.75 79 VAL B C 1
ATOM 1881 O O . VAL B 1 79 ? 4.426 -16.422 -5.402 1 90.75 79 VAL B O 1
ATOM 1884 N N . PHE B 1 80 ? 6.598 -16.156 -6.094 1 93.12 80 PHE B N 1
ATOM 1885 C CA . PHE B 1 80 ? 6.797 -17.594 -6.203 1 93.12 80 PHE B CA 1
ATOM 1886 C C . PHE B 1 80 ? 6.496 -18.281 -4.875 1 93.12 80 PHE B C 1
ATOM 1888 O O . PHE B 1 80 ? 5.789 -19.297 -4.844 1 93.12 80 PHE B O 1
ATOM 1895 N N . ASP B 1 81 ? 7.012 -17.75 -3.838 1 93.62 81 ASP B N 1
ATOM 1896 C CA . ASP B 1 81 ? 6.809 -18.312 -2.51 1 93.62 81 ASP B CA 1
ATOM 1897 C C . ASP B 1 81 ? 5.324 -18.359 -2.154 1 93.62 81 ASP B C 1
ATOM 1899 O O . ASP B 1 81 ? 4.863 -19.297 -1.512 1 93.62 81 ASP B O 1
ATOM 1903 N N . LEU B 1 82 ? 4.609 -17.344 -2.51 1 94.25 82 LEU B N 1
ATOM 1904 C CA . LEU B 1 82 ? 3.178 -17.281 -2.232 1 94.25 82 LEU B CA 1
ATOM 1905 C C . LEU B 1 82 ? 2.424 -18.328 -3.062 1 94.25 82 LEU B C 1
ATOM 1907 O O . LEU B 1 82 ? 1.435 -18.891 -2.602 1 94.25 82 LEU B O 1
ATOM 1911 N N . PHE B 1 83 ? 2.916 -18.562 -4.25 1 95.62 83 PHE B N 1
ATOM 1912 C CA . PHE B 1 83 ? 2.258 -19.516 -5.137 1 95.62 83 PHE B CA 1
ATOM 1913 C C . PHE B 1 83 ? 2.582 -20.953 -4.727 1 95.62 83 PHE B C 1
ATOM 1915 O O . PHE B 1 83 ? 1.764 -21.859 -4.906 1 95.62 83 PHE B O 1
ATOM 1922 N N . ASP B 1 84 ? 3.766 -21.141 -4.258 1 96.88 84 ASP B N 1
ATOM 1923 C CA . ASP B 1 84 ? 4.207 -22.438 -3.781 1 96.88 84 ASP B CA 1
ATOM 1924 C C . ASP B 1 84 ? 3.615 -22.75 -2.408 1 96.88 84 ASP B C 1
ATOM 1926 O O . ASP B 1 84 ? 4.336 -22.797 -1.41 1 96.88 84 ASP B O 1
ATOM 1930 N N . ALA B 1 85 ? 2.412 -23.109 -2.43 1 95.06 85 ALA B N 1
ATOM 1931 C CA . ALA B 1 85 ? 1.662 -23.312 -1.192 1 95.06 85 ALA B CA 1
ATOM 1932 C C . ALA B 1 85 ? 2.254 -24.453 -0.37 1 95.06 85 ALA B C 1
ATOM 1934 O O . ALA B 1 85 ? 2.215 -24.422 0.862 1 95.06 85 ALA B O 1
ATOM 1935 N N . LYS B 1 86 ? 2.807 -25.391 -0.975 1 95.31 86 LYS B N 1
ATOM 1936 C CA . LYS B 1 86 ? 3.367 -26.531 -0.263 1 95.31 86 LYS B CA 1
ATOM 1937 C C . LYS B 1 86 ? 4.805 -26.266 0.171 1 95.31 86 LYS B C 1
ATOM 1939 O O . LYS B 1 86 ? 5.402 -27.062 0.891 1 95.31 86 LYS B O 1
ATOM 1944 N N . HIS B 1 87 ? 5.398 -25.281 -0.289 1 95.06 87 HIS B N 1
ATOM 1945 C CA . HIS B 1 87 ? 6.758 -24.859 0.033 1 95.06 87 HIS B CA 1
ATOM 1946 C C . HIS B 1 87 ? 7.77 -25.953 -0.308 1 95.06 87 HIS B C 1
ATOM 1948 O O . HIS B 1 87 ? 8.648 -26.266 0.496 1 95.06 87 HIS B O 1
ATOM 1954 N N . ASN B 1 88 ? 7.59 -26.547 -1.401 1 96.5 88 ASN B N 1
ATOM 1955 C CA . ASN B 1 88 ? 8.523 -27.594 -1.818 1 96.5 88 ASN B CA 1
ATOM 1956 C C . ASN B 1 88 ? 9.367 -27.156 -3.008 1 96.5 88 ASN B C 1
ATOM 1958 O O . ASN B 1 88 ? 10.016 -27.969 -3.656 1 96.5 88 ASN B O 1
ATOM 1962 N N . GLY B 1 89 ? 9.312 -25.859 -3.424 1 96.44 89 GLY B N 1
ATOM 1963 C CA . GLY B 1 89 ? 10.227 -25.281 -4.398 1 96.44 89 GLY B CA 1
ATOM 1964 C C . GLY B 1 89 ? 9.711 -25.391 -5.824 1 96.44 89 GLY B C 1
ATOM 1965 O O . GLY B 1 89 ? 10.43 -25.062 -6.77 1 96.44 89 GLY B O 1
ATOM 1966 N N . VAL B 1 90 ? 8.578 -25.906 -6.012 1 97.38 90 VAL B N 1
ATOM 1967 C CA . VAL B 1 90 ? 7.949 -26 -7.328 1 97.38 90 VAL B CA 1
ATOM 1968 C C . VAL B 1 90 ? 6.473 -25.625 -7.227 1 97.38 90 VAL B C 1
ATOM 1970 O O . VAL B 1 90 ? 5.895 -25.656 -6.137 1 97.38 90 VAL B O 1
ATOM 1973 N N . ILE B 1 91 ? 5.867 -25.172 -8.297 1 97.25 91 ILE B N 1
ATOM 1974 C CA . ILE B 1 91 ? 4.445 -24.844 -8.375 1 97.25 91 ILE B CA 1
ATOM 1975 C C . ILE B 1 91 ? 3.738 -25.859 -9.273 1 97.25 91 ILE B C 1
ATOM 1977 O O . ILE B 1 91 ? 4.113 -26.031 -10.438 1 97.25 91 ILE B O 1
ATOM 1981 N N . LYS B 1 92 ? 2.811 -26.578 -8.688 1 97.12 92 LYS B N 1
ATOM 1982 C CA . LYS B 1 92 ? 1.963 -27.469 -9.469 1 97.12 92 LYS B CA 1
ATOM 1983 C C . LYS B 1 92 ? 0.772 -26.719 -10.062 1 97.12 92 LYS B C 1
ATOM 1985 O O . LYS B 1 92 ? 0.476 -25.594 -9.656 1 97.12 92 LYS B O 1
ATOM 1990 N N . PHE B 1 93 ? 0.09 -27.359 -10.961 1 96.81 93 PHE B N 1
ATOM 1991 C CA . PHE B 1 93 ? -0.978 -26.688 -11.695 1 96.81 93 PHE B CA 1
ATOM 1992 C C . PHE B 1 93 ? -2.055 -26.172 -10.742 1 96.81 93 PHE B C 1
ATOM 1994 O O . PHE B 1 93 ? -2.502 -25.031 -10.852 1 96.81 93 PHE B O 1
ATOM 2001 N N . GLY B 1 94 ? -2.498 -27.031 -9.82 1 96.81 94 GLY B N 1
ATOM 2002 C CA . GLY B 1 94 ? -3.502 -26.609 -8.852 1 96.81 94 GLY B CA 1
ATOM 2003 C C . GLY B 1 94 ? -3.09 -25.375 -8.062 1 96.81 94 GLY B C 1
ATOM 2004 O O . GLY B 1 94 ? -3.895 -24.469 -7.859 1 96.81 94 GLY B O 1
ATOM 2005 N N . GLU B 1 95 ? -1.846 -25.375 -7.547 1 97.38 95 GLU B N 1
ATOM 2006 C CA . GLU B 1 95 ? -1.296 -24.203 -6.859 1 97.38 95 GLU B CA 1
ATOM 2007 C C . GLU B 1 95 ? -1.318 -22.969 -7.754 1 97.38 95 GLU B C 1
ATOM 2009 O O . GLU B 1 95 ? -1.69 -21.891 -7.309 1 97.38 95 GLU B O 1
ATOM 2014 N N . PHE B 1 96 ? -0.928 -23.203 -8.992 1 97 96 PHE B N 1
ATOM 2015 C CA . PHE B 1 96 ? -0.89 -22.141 -9.992 1 97 96 PHE B CA 1
ATOM 2016 C C . PHE B 1 96 ? -2.266 -21.5 -10.156 1 97 96 PHE B C 1
ATOM 2018 O O . PHE B 1 96 ? -2.414 -20.281 -10.008 1 97 96 PHE B O 1
ATOM 2025 N N . VAL B 1 97 ? -3.246 -22.281 -10.336 1 97.31 97 VAL B N 1
ATOM 2026 C CA . VAL B 1 97 ? -4.602 -21.812 -10.586 1 97.31 97 VAL B CA 1
ATOM 2027 C C . VAL B 1 97 ? -5.152 -21.125 -9.336 1 97.31 97 VAL B C 1
ATOM 2029 O O . VAL B 1 97 ? -5.668 -20 -9.414 1 97.31 97 VAL B O 1
ATOM 2032 N N . ARG B 1 98 ? -5.051 -21.766 -8.18 1 97.06 98 ARG B N 1
ATOM 2033 C CA . ARG B 1 98 ? -5.578 -21.219 -6.934 1 97.06 98 ARG B CA 1
ATOM 2034 C C . ARG B 1 98 ? -4.902 -19.906 -6.586 1 97.06 98 ARG B C 1
ATOM 2036 O O . ARG B 1 98 ? -5.562 -18.969 -6.121 1 97.06 98 ARG B O 1
ATOM 2043 N N . SER B 1 99 ? -3.658 -19.828 -6.785 1 95.81 99 SER B N 1
ATOM 2044 C CA . SER B 1 99 ? -2.928 -18.594 -6.469 1 95.81 99 SER B CA 1
ATOM 2045 C C . SER B 1 99 ? -3.287 -17.469 -7.434 1 95.81 99 SER B C 1
ATOM 2047 O O . SER B 1 99 ? -3.398 -16.312 -7.031 1 95.81 99 SER B O 1
ATOM 2049 N N . LEU B 1 100 ? -3.496 -17.781 -8.719 1 95.19 100 LEU B N 1
ATOM 2050 C CA . LEU B 1 100 ? -3.828 -16.766 -9.711 1 95.19 100 LEU B CA 1
ATOM 2051 C C . LEU B 1 100 ? -5.23 -16.219 -9.477 1 95.19 100 LEU B C 1
ATOM 2053 O O . LEU B 1 100 ? -5.594 -15.18 -10.031 1 95.19 100 LEU B O 1
ATOM 2057 N N . SER B 1 101 ? -6.008 -16.891 -8.664 1 96.19 101 SER B N 1
ATOM 2058 C CA . SER B 1 101 ? -7.402 -16.547 -8.445 1 96.19 101 SER B CA 1
ATOM 2059 C C . SER B 1 101 ? -7.531 -15.125 -7.895 1 96.19 101 SER B C 1
ATOM 2061 O O . SER B 1 101 ? -8.516 -14.43 -8.156 1 96.19 101 SER B O 1
ATOM 2063 N N . VAL B 1 102 ? -6.562 -14.664 -7.156 1 92.81 102 VAL B N 1
ATOM 2064 C CA . VAL B 1 102 ? -6.625 -13.367 -6.504 1 92.81 102 VAL B CA 1
ATOM 2065 C C . VAL B 1 102 ? -6.602 -12.258 -7.555 1 92.81 102 VAL B C 1
ATOM 2067 O O . VAL B 1 102 ? -7.066 -11.141 -7.305 1 92.81 102 VAL B O 1
ATOM 2070 N N . PHE B 1 103 ? -6.109 -12.586 -8.703 1 89.5 103 PHE B N 1
ATOM 2071 C CA . PHE B 1 103 ? -5.984 -11.578 -9.758 1 89.5 103 PHE B CA 1
ATOM 2072 C C . PHE B 1 103 ? -7.242 -11.531 -10.617 1 89.5 103 PHE B C 1
ATOM 2074 O O . PHE B 1 103 ? -7.367 -10.68 -11.492 1 89.5 103 PHE B O 1
ATOM 2081 N N . HIS B 1 104 ? -8.078 -12.414 -10.414 1 93.25 104 HIS B N 1
ATOM 2082 C CA . HIS B 1 104 ? -9.352 -12.398 -11.133 1 93.25 104 HIS B CA 1
ATOM 2083 C C . HIS B 1 104 ? -10.18 -11.172 -10.766 1 93.25 104 HIS B C 1
ATOM 2085 O O . HIS B 1 104 ? -10.242 -10.789 -9.594 1 93.25 104 HIS B O 1
ATOM 2091 N N . PRO B 1 105 ? -10.844 -10.594 -11.773 1 88.56 105 PRO B N 1
ATOM 2092 C CA . PRO B 1 105 ? -11.664 -9.414 -11.484 1 88.56 105 PRO B CA 1
ATOM 2093 C C . PRO B 1 105 ? -12.75 -9.695 -10.438 1 88.56 105 PRO B C 1
ATOM 2095 O O . PRO B 1 105 ? -13.109 -8.805 -9.672 1 88.56 105 PRO B O 1
ATOM 2098 N N . ASN B 1 106 ? -13.195 -10.883 -10.336 1 92.62 106 ASN B N 1
ATOM 2099 C CA . ASN B 1 106 ? -14.281 -11.227 -9.422 1 92.62 106 ASN B CA 1
ATOM 2100 C C . ASN B 1 106 ? -13.75 -11.758 -8.094 1 92.62 106 ASN B C 1
ATOM 2102 O O . ASN B 1 106 ? -14.531 -12.188 -7.242 1 92.62 106 ASN B O 1
ATOM 2106 N N . ALA B 1 107 ? -12.5 -11.781 -7.922 1 92.81 107 ALA B N 1
ATOM 2107 C CA . ALA B 1 107 ? -11.961 -12.164 -6.621 1 92.81 107 ALA B CA 1
ATOM 2108 C C . ALA B 1 107 ? -12.43 -11.203 -5.527 1 92.81 107 ALA B C 1
ATOM 2110 O O . ALA B 1 107 ? -12.625 -10.016 -5.781 1 92.81 107 ALA B O 1
ATOM 2111 N N . SER B 1 108 ? -12.625 -11.703 -4.305 1 89.75 108 SER B N 1
ATOM 2112 C CA . SER B 1 108 ? -13.094 -10.875 -3.195 1 89.75 108 SER B CA 1
ATOM 2113 C C . SER B 1 108 ? -12.039 -9.852 -2.785 1 89.75 108 SER B C 1
ATOM 2115 O O . SER B 1 108 ? -10.836 -10.094 -2.928 1 89.75 108 SER B O 1
ATOM 2117 N N . GLU B 1 109 ? -12.484 -8.742 -2.309 1 85.5 109 GLU B N 1
ATOM 2118 C CA . GLU B 1 109 ? -11.578 -7.734 -1.766 1 85.5 109 GLU B CA 1
ATOM 2119 C C . GLU B 1 109 ? -10.719 -8.305 -0.643 1 85.5 109 GLU B C 1
ATOM 2121 O O . GLU B 1 109 ? -9.539 -7.969 -0.526 1 85.5 109 GLU B O 1
ATOM 2126 N N . GLU B 1 110 ? -11.336 -9.164 0.115 1 88.06 110 GLU B N 1
ATOM 2127 C CA . GLU B 1 110 ? -10.617 -9.797 1.217 1 88.06 110 GLU B CA 1
ATOM 2128 C C . GLU B 1 110 ? -9.438 -10.617 0.707 1 88.06 110 GLU B C 1
ATOM 2130 O O . GLU B 1 110 ? -8.352 -10.594 1.295 1 88.06 110 GLU B O 1
ATOM 2135 N N . ASP B 1 111 ? -9.656 -11.328 -0.368 1 90.69 111 ASP B N 1
ATOM 2136 C CA . ASP B 1 111 ? -8.578 -12.117 -0.949 1 90.69 111 ASP B CA 1
ATOM 2137 C C . ASP B 1 111 ? -7.438 -11.219 -1.433 1 90.69 111 ASP B C 1
ATOM 2139 O O . ASP B 1 111 ? -6.266 -11.531 -1.234 1 90.69 111 ASP B O 1
ATOM 2143 N N . LYS B 1 112 ? -7.766 -10.141 -2.014 1 88.56 112 LYS B N 1
ATOM 2144 C CA . LYS B 1 112 ? -6.773 -9.203 -2.521 1 88.56 112 LYS B CA 1
ATOM 2145 C C . LYS B 1 112 ? -5.98 -8.57 -1.38 1 88.56 112 LYS B C 1
ATOM 2147 O O . LYS B 1 112 ? -4.75 -8.477 -1.447 1 88.56 112 LYS B O 1
ATOM 2152 N N . ILE B 1 113 ? -6.641 -8.195 -0.373 1 87.44 113 ILE B N 1
ATOM 2153 C CA . ILE B 1 113 ? -5.996 -7.621 0.802 1 87.44 113 ILE B CA 1
ATOM 2154 C C . ILE B 1 113 ? -5.055 -8.641 1.428 1 87.44 113 ILE B C 1
ATOM 2156 O O . ILE B 1 113 ? -3.908 -8.32 1.757 1 87.44 113 ILE B O 1
ATOM 2160 N N . THR B 1 114 ? -5.594 -9.852 1.594 1 91.19 114 THR B N 1
ATOM 2161 C CA . THR B 1 114 ? -4.781 -10.906 2.184 1 9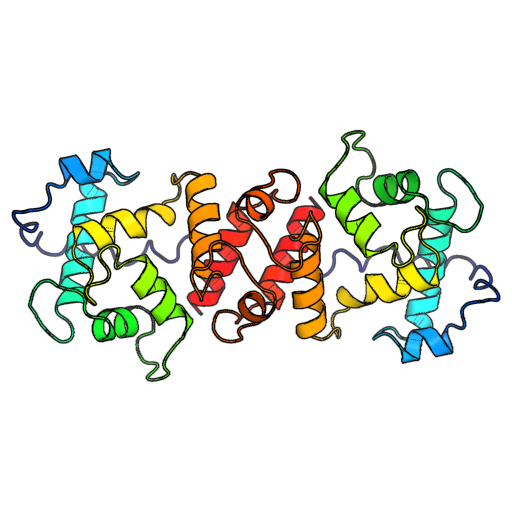1.19 114 THR B CA 1
ATOM 2162 C C . THR B 1 114 ? -3.521 -11.148 1.354 1 91.19 114 THR B C 1
ATOM 2164 O O . THR B 1 114 ? -2.426 -11.289 1.905 1 91.19 114 THR B O 1
ATOM 2167 N N . PHE B 1 115 ? -3.709 -11.258 0.092 1 91.19 115 PHE B N 1
ATOM 2168 C CA . PHE B 1 115 ? -2.562 -11.461 -0.786 1 91.19 115 PHE B CA 1
ATOM 2169 C C . PHE B 1 115 ? -1.56 -10.32 -0.637 1 91.19 115 PHE B C 1
ATOM 2171 O O . PHE B 1 115 ? -0.36 -10.562 -0.483 1 91.19 115 PHE B O 1
ATOM 2178 N N . ALA B 1 116 ? -1.987 -9.078 -0.667 1 87.5 116 ALA B N 1
ATOM 2179 C CA . ALA B 1 116 ? -1.119 -7.914 -0.529 1 87.5 116 ALA B CA 1
ATOM 2180 C C . ALA B 1 116 ? -0.373 -7.938 0.802 1 87.5 116 ALA B C 1
ATOM 2182 O O . ALA B 1 116 ? 0.826 -7.656 0.854 1 87.5 116 ALA B O 1
ATOM 2183 N N . PHE B 1 117 ? -1.121 -8.281 1.801 1 90.5 117 PHE B N 1
ATOM 2184 C CA . PHE B 1 117 ? -0.516 -8.383 3.123 1 90.5 117 PHE B CA 1
ATOM 2185 C C . PHE B 1 117 ? 0.611 -9.414 3.123 1 90.5 117 PHE B C 1
ATOM 2187 O O . PHE B 1 117 ? 1.713 -9.133 3.6 1 90.5 117 PHE B O 1
ATOM 2194 N N . ARG B 1 118 ? 0.289 -10.523 2.617 1 91.94 118 ARG B N 1
ATOM 2195 C CA . ARG B 1 118 ? 1.283 -11.586 2.592 1 91.94 118 ARG B CA 1
ATOM 2196 C C . ARG B 1 118 ? 2.473 -11.211 1.716 1 91.94 118 ARG B C 1
ATOM 2198 O O . ARG B 1 118 ? 3.607 -11.602 1.996 1 91.94 118 ARG B O 1
ATOM 2205 N N . LEU B 1 119 ? 2.193 -10.531 0.656 1 89.5 119 LEU B N 1
ATOM 2206 C CA . LEU B 1 119 ? 3.244 -10.094 -0.259 1 89.5 119 LEU B CA 1
ATOM 2207 C C . LEU B 1 119 ? 4.273 -9.234 0.466 1 89.5 119 LEU B C 1
ATOM 2209 O O . LEU B 1 119 ? 5.477 -9.375 0.239 1 89.5 119 LEU B O 1
ATOM 2213 N N . TYR B 1 120 ? 3.883 -8.422 1.397 1 87.62 120 TYR B N 1
ATOM 2214 C CA . TYR B 1 120 ? 4.777 -7.492 2.072 1 87.62 120 TYR B CA 1
ATOM 2215 C C . TYR B 1 120 ? 5.352 -8.109 3.342 1 87.62 120 TYR B C 1
ATOM 2217 O O . TYR B 1 120 ? 6.363 -7.633 3.867 1 87.62 120 TYR B O 1
ATOM 2225 N N . ASP B 1 121 ? 4.617 -9.062 3.836 1 90.75 121 ASP B N 1
ATOM 2226 C CA . ASP B 1 121 ? 5.129 -9.773 5.004 1 90.75 121 ASP B CA 1
ATOM 2227 C C . ASP B 1 121 ? 6.254 -10.727 4.617 1 90.75 121 ASP B C 1
ATOM 2229 O O . ASP B 1 121 ? 6.09 -11.945 4.684 1 90.75 121 ASP B O 1
ATOM 2233 N N . LEU B 1 122 ? 7.371 -10.203 4.285 1 88.38 122 LEU B N 1
ATOM 2234 C CA . LEU B 1 122 ? 8.5 -10.93 3.707 1 88.38 122 LEU B CA 1
ATOM 2235 C C . LEU B 1 122 ? 9.008 -11.992 4.664 1 88.38 122 LEU B C 1
ATOM 2237 O O . LEU B 1 122 ? 9.422 -13.078 4.234 1 88.38 122 LEU B O 1
ATOM 2241 N N . ARG B 1 123 ? 9 -11.688 5.91 1 90.25 123 ARG B N 1
ATOM 2242 C CA . ARG B 1 123 ? 9.523 -12.625 6.898 1 90.25 123 ARG B CA 1
ATOM 2243 C C . ARG B 1 123 ? 8.438 -13.586 7.367 1 90.25 123 ARG B C 1
ATOM 2245 O O . ARG B 1 123 ? 8.688 -14.461 8.195 1 90.25 123 ARG B O 1
ATOM 2252 N N . GLN B 1 124 ? 7.23 -13.359 6.906 1 91.56 124 GLN B N 1
ATOM 2253 C CA . GLN B 1 124 ? 6.098 -14.227 7.207 1 91.56 124 GLN B CA 1
ATOM 2254 C C . GLN B 1 124 ? 5.848 -14.305 8.711 1 91.56 124 GLN B C 1
ATOM 2256 O O . GLN B 1 124 ? 5.629 -15.383 9.258 1 91.56 124 GLN B O 1
ATOM 2261 N N . THR B 1 125 ? 5.91 -13.203 9.391 1 94.31 125 THR B N 1
ATOM 2262 C CA . THR B 1 125 ? 5.719 -13.125 10.836 1 94.31 125 THR B CA 1
ATOM 2263 C C . THR B 1 125 ? 4.246 -12.914 11.18 1 94.31 125 THR B C 1
ATOM 2265 O O . THR B 1 125 ? 3.846 -13.062 12.336 1 94.31 125 THR B O 1
ATOM 2268 N N . GLY B 1 126 ? 3.449 -12.594 10.25 1 94 126 GLY B N 1
ATOM 2269 C CA . GLY B 1 126 ? 2.051 -12.281 10.484 1 94 126 GLY B CA 1
ATOM 2270 C C . GLY B 1 126 ? 1.799 -10.797 10.672 1 94 126 GLY B C 1
ATOM 2271 O O . GLY B 1 126 ? 0.67 -10.383 10.945 1 94 126 GLY B O 1
ATOM 2272 N N . TYR B 1 127 ? 2.811 -10.055 10.641 1 94.94 127 TYR B N 1
ATOM 2273 C CA . TYR B 1 127 ? 2.697 -8.602 10.617 1 94.94 127 TYR B CA 1
ATOM 2274 C C . TYR B 1 127 ? 3.744 -7.992 9.688 1 94.94 127 TYR B C 1
ATOM 2276 O O . TYR B 1 127 ? 4.711 -8.656 9.312 1 94.94 127 TYR B O 1
ATOM 2284 N N . ILE B 1 128 ? 3.545 -6.75 9.18 1 92.56 128 ILE B N 1
ATOM 2285 C CA . ILE B 1 128 ? 4.441 -6.043 8.273 1 92.56 128 ILE B CA 1
ATOM 2286 C C . ILE B 1 128 ? 5.242 -5 9.047 1 92.56 128 ILE B C 1
ATOM 2288 O O . ILE B 1 128 ? 4.664 -4.094 9.656 1 92.56 128 ILE B O 1
ATOM 2292 N N . GLU B 1 129 ? 6.535 -5.188 9.016 1 92.88 129 GLU B N 1
ATOM 2293 C CA . GLU B 1 129 ? 7.418 -4.188 9.617 1 92.88 129 GLU B CA 1
ATOM 2294 C C . GLU B 1 129 ? 7.777 -3.098 8.609 1 92.88 129 GLU B C 1
ATOM 2296 O O . GLU B 1 129 ? 7.668 -3.303 7.398 1 92.88 129 GLU B O 1
ATOM 2301 N N . ARG B 1 130 ? 8.242 -1.948 9.164 1 88.81 130 ARG B N 1
ATOM 2302 C CA . ARG B 1 130 ? 8.547 -0.805 8.305 1 88.81 130 ARG B CA 1
ATOM 2303 C C . ARG B 1 130 ? 9.57 -1.177 7.238 1 88.81 130 ARG B C 1
ATOM 2305 O O . ARG B 1 130 ? 9.438 -0.772 6.078 1 88.81 130 ARG B O 1
ATOM 2312 N N . VAL B 1 131 ? 10.609 -1.904 7.535 1 87.81 131 VAL B N 1
ATOM 2313 C CA . VAL B 1 131 ? 11.68 -2.279 6.609 1 87.81 131 VAL B CA 1
ATOM 2314 C C . VAL B 1 131 ? 11.102 -3.105 5.465 1 87.81 131 VAL B C 1
ATOM 2316 O O . VAL B 1 131 ? 11.609 -3.064 4.344 1 87.81 131 VAL B O 1
ATOM 2319 N N . GLU B 1 132 ? 10.016 -3.844 5.738 1 87 132 GLU B N 1
ATOM 2320 C CA . GLU B 1 132 ? 9.391 -4.676 4.715 1 87 132 GLU B CA 1
ATOM 2321 C C . GLU B 1 132 ? 8.633 -3.826 3.695 1 87 132 GLU B C 1
ATOM 2323 O O . GLU B 1 132 ? 8.477 -4.227 2.539 1 87 132 GLU B O 1
ATOM 2328 N N . VAL B 1 133 ? 8.125 -2.682 4.176 1 82.56 133 VAL B N 1
ATOM 2329 C CA . VAL B 1 133 ? 7.461 -1.757 3.262 1 82.56 133 VAL B CA 1
ATOM 2330 C C . VAL B 1 133 ? 8.5 -1.074 2.373 1 82.56 133 VAL B C 1
ATOM 2332 O O . VAL B 1 133 ? 8.234 -0.808 1.198 1 82.56 133 VAL B O 1
ATOM 2335 N N . SER B 1 134 ? 9.648 -0.744 2.932 1 77 134 SER B N 1
ATOM 2336 C CA . SER B 1 134 ? 10.688 0.024 2.254 1 77 134 SER B CA 1
ATOM 2337 C C . SER B 1 134 ? 11.508 -0.858 1.314 1 77 134 SER B C 1
ATOM 2339 O O . SER B 1 134 ? 12.305 -0.357 0.52 1 77 134 SER B O 1
ATOM 2341 N N . THR B 1 135 ? 11.352 -2.109 1.47 1 60.94 135 THR B N 1
ATOM 2342 C CA . THR B 1 135 ? 12.242 -2.973 0.695 1 60.94 135 THR B CA 1
ATOM 2343 C C . THR B 1 135 ? 12.133 -2.656 -0.794 1 60.94 135 THR B C 1
ATOM 2345 O O . THR B 1 135 ? 11.039 -2.58 -1.343 1 60.94 135 THR B O 1
ATOM 2348 N N . GLN B 1 136 ? 13.094 -1.927 -1.283 1 54.62 136 GLN B N 1
ATOM 2349 C CA . GLN B 1 136 ? 13.344 -1.484 -2.65 1 54.62 136 GLN B CA 1
ATOM 2350 C C . GLN B 1 136 ? 12.867 -2.523 -3.662 1 54.62 136 GLN B C 1
ATOM 2352 O O . GLN B 1 136 ? 12.453 -2.174 -4.77 1 54.62 136 GLN B O 1
ATOM 2357 N N . GLN B 1 137 ? 13.016 -3.68 -3.279 1 53.94 137 GLN B N 1
ATOM 2358 C CA . GLN B 1 137 ? 12.82 -4.711 -4.293 1 53.94 137 GLN B CA 1
ATOM 2359 C C . GLN B 1 137 ? 11.344 -5.039 -4.473 1 53.94 137 GLN B C 1
ATOM 2361 O O . GLN B 1 137 ? 10.938 -5.543 -5.52 1 53.94 137 GLN B O 1
ATOM 2366 N N . LEU B 1 138 ? 10.555 -5.039 -3.447 1 54.09 138 LEU B N 1
ATOM 2367 C CA . LEU B 1 138 ? 9.117 -5.105 -3.703 1 54.09 138 LEU B CA 1
ATOM 2368 C C . LEU B 1 138 ? 8.609 -3.781 -4.262 1 54.09 138 LEU B C 1
ATOM 2370 O O . LEU B 1 138 ? 7.539 -3.734 -4.871 1 54.09 138 LEU B O 1
ATOM 2374 N N . SER B 1 139 ? 9.445 -2.691 -3.865 1 50.31 139 SER B N 1
ATOM 2375 C CA . SER B 1 139 ? 8.938 -1.33 -3.979 1 50.31 139 SER B CA 1
ATOM 2376 C C . SER B 1 139 ? 9.281 -0.721 -5.332 1 50.31 139 SER B C 1
ATOM 2378 O O . SER B 1 139 ? 10.328 -0.085 -5.484 1 50.31 139 SER B O 1
ATOM 2380 N N . PRO B 1 140 ? 9.312 -1.373 -6.293 1 51.88 140 PRO B N 1
ATOM 2381 C CA . PRO B 1 140 ? 9.422 -0.173 -7.121 1 51.88 140 PRO B CA 1
ATOM 2382 C C . PRO B 1 140 ? 8.727 1.037 -6.512 1 51.88 140 PRO B C 1
ATOM 2384 O O . PRO B 1 140 ? 9.305 2.121 -6.434 1 51.88 140 PRO B O 1
ATOM 2387 N N . CYS B 1 141 ? 7.281 1.318 -6.645 1 57.88 141 CYS B N 1
ATOM 2388 C CA . CYS B 1 141 ? 6.754 2.668 -6.805 1 57.88 141 CYS B CA 1
ATOM 2389 C C . CYS B 1 141 ? 6.215 3.205 -5.484 1 57.88 141 CYS B C 1
ATOM 2391 O O . CYS B 1 141 ? 5 3.256 -5.281 1 57.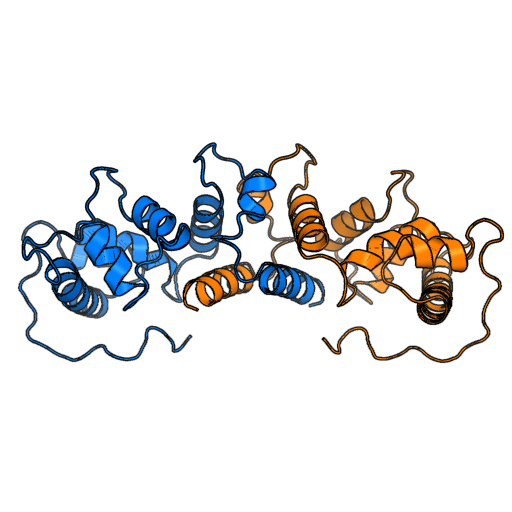88 141 CYS B O 1
ATOM 2393 N N . PRO B 1 142 ? 7.16 3.025 -4.457 1 65.56 142 PRO B N 1
ATOM 2394 C CA . PRO B 1 142 ? 6.668 3.723 -3.27 1 65.56 142 PRO B CA 1
ATOM 2395 C C . PRO B 1 142 ? 5.855 4.969 -3.613 1 65.56 142 PRO B C 1
ATOM 2397 O O . PRO B 1 142 ? 4.84 5.25 -2.967 1 65.56 142 PRO B O 1
ATOM 2400 N N . ARG B 1 143 ? 6.352 5.59 -4.602 1 70.75 143 ARG B N 1
ATOM 2401 C CA . ARG B 1 143 ? 5.668 6.809 -5.027 1 70.75 143 ARG B CA 1
ATOM 2402 C C . ARG B 1 143 ? 4.242 6.504 -5.477 1 70.75 143 ARG B C 1
ATOM 2404 O O . ARG B 1 143 ? 3.307 7.223 -5.117 1 70.75 143 ARG B O 1
ATOM 2411 N N . TRP B 1 144 ? 4.184 5.426 -6.156 1 72.62 144 TRP B N 1
ATOM 2412 C CA . TRP B 1 144 ? 2.867 5.074 -6.672 1 72.62 144 TRP B CA 1
ATOM 2413 C C . TRP B 1 144 ? 1.944 4.621 -5.547 1 72.62 144 TRP B C 1
ATOM 2415 O O . TRP B 1 144 ? 0.773 5 -5.504 1 72.62 144 TRP B O 1
ATOM 2425 N N . LEU B 1 145 ? 2.48 3.92 -4.711 1 74.19 145 LEU B N 1
ATOM 2426 C CA . LEU B 1 145 ? 1.69 3.467 -3.572 1 74.19 145 LEU B CA 1
ATOM 2427 C C . LEU B 1 145 ? 1.218 4.648 -2.73 1 74.19 145 LEU B C 1
ATOM 2429 O O . LEU B 1 145 ? 0.04 4.73 -2.377 1 74.19 145 LEU B O 1
ATOM 2433 N N . PHE B 1 146 ? 2.152 5.508 -2.498 1 78.5 146 PHE B N 1
ATOM 2434 C CA . PHE B 1 146 ? 1.816 6.695 -1.723 1 78.5 146 PHE B CA 1
ATOM 2435 C C . PHE B 1 146 ? 0.745 7.516 -2.43 1 78.5 146 PHE B C 1
ATOM 2437 O O . PHE B 1 146 ? -0.224 7.953 -1.804 1 78.5 146 PHE B O 1
ATOM 2444 N N . LYS B 1 147 ? 0.927 7.668 -3.68 1 77.81 147 LYS B N 1
ATOM 2445 C CA . LYS B 1 147 ? -0.045 8.43 -4.461 1 77.81 147 LYS B CA 1
ATOM 2446 C C . LYS B 1 147 ? -1.417 7.758 -4.43 1 77.81 147 LYS B C 1
ATOM 2448 O O . LYS B 1 147 ? -2.441 8.438 -4.336 1 77.81 147 LYS B O 1
ATOM 2453 N N . SER B 1 148 ? -1.412 6.52 -4.551 1 75.81 148 SER B N 1
ATOM 2454 C CA . SER B 1 148 ? -2.67 5.781 -4.531 1 75.81 148 SER B CA 1
ATOM 2455 C C . SER B 1 148 ? -3.363 5.898 -3.18 1 75.81 148 SER B C 1
ATOM 2457 O O . SER B 1 148 ? -4.586 6.051 -3.113 1 75.81 148 SER B O 1
ATOM 2459 N N . ILE B 1 149 ? -2.662 5.867 -2.188 1 75.69 149 ILE B N 1
ATOM 2460 C CA . ILE B 1 149 ? -3.207 5.98 -0.839 1 75.69 149 ILE B CA 1
ATOM 2461 C C . ILE B 1 149 ? -3.842 7.355 -0.651 1 75.69 149 ILE B C 1
ATOM 2463 O O . ILE B 1 149 ? -4.961 7.465 -0.145 1 75.69 149 ILE B O 1
ATOM 2467 N N . ILE B 1 150 ? -3.168 8.297 -1.148 1 75 150 ILE B N 1
ATOM 2468 C CA . ILE B 1 150 ? -3.619 9.68 -0.979 1 75 150 ILE B CA 1
ATOM 2469 C C . ILE B 1 150 ? -4.844 9.93 -1.856 1 75 150 ILE B C 1
ATOM 2471 O O . ILE B 1 150 ? -5.789 10.602 -1.436 1 75 150 ILE B O 1
ATOM 2475 N N . LYS B 1 151 ? -4.754 9.398 -3.018 1 74.75 151 LYS B N 1
ATOM 2476 C CA . LYS B 1 151 ? -5.887 9.555 -3.922 1 74.75 151 LYS B CA 1
ATOM 2477 C C . LYS B 1 151 ? -7.145 8.906 -3.344 1 74.75 151 LYS B C 1
ATOM 2479 O O . LYS B 1 151 ? -8.242 9.445 -3.482 1 74.75 151 LYS B O 1
ATOM 2484 N N . CYS B 1 152 ? -6.992 7.859 -2.818 1 67.94 152 CYS B N 1
ATOM 2485 C CA . CYS B 1 152 ? -8.125 7.145 -2.236 1 67.94 152 CYS B CA 1
ATOM 2486 C C . CYS B 1 152 ? -8.695 7.902 -1.045 1 67.94 152 CYS B C 1
ATOM 2488 O O . CYS B 1 152 ? -9.906 7.922 -0.839 1 67.94 152 CYS B O 1
ATOM 2490 N N . ALA B 1 153 ? -7.832 8.461 -0.375 1 65.12 153 ALA B N 1
ATOM 2491 C CA . ALA B 1 153 ? -8.25 9.195 0.817 1 65.12 153 ALA B CA 1
ATOM 2492 C C . ALA B 1 153 ? -8.977 10.484 0.442 1 65.12 153 ALA B C 1
ATOM 2494 O O . ALA B 1 153 ? -9.781 11 1.222 1 65.12 153 ALA B O 1
ATOM 2495 N N . SER B 1 154 ? -8.578 11.016 -0.708 1 62.06 154 SER B N 1
ATOM 2496 C CA . SER B 1 154 ? -9.148 12.281 -1.142 1 62.06 154 SER B CA 1
ATOM 2497 C C . SER B 1 154 ? -10.531 12.086 -1.761 1 62.06 154 SER B C 1
ATOM 2499 O O . SER B 1 154 ? -11.258 13.055 -1.986 1 62.06 154 SER B O 1
ATOM 2501 N N . ASN B 1 155 ? -10.859 10.891 -2.115 1 58.41 155 ASN B N 1
ATOM 2502 C CA . ASN B 1 155 ? -12.18 10.633 -2.68 1 58.41 155 ASN B CA 1
ATOM 2503 C C . ASN B 1 155 ? -13.211 10.344 -1.589 1 58.41 155 ASN B C 1
ATOM 2505 O O . ASN B 1 155 ? -12.922 9.602 -0.646 1 58.41 155 ASN B O 1
#

Foldseek 3Di:
DCPVPPDLPPPDQPDPDPPDDLVVLVVLFVDDSVRLSSLQVVQQVLCPPPNRPQKRALVSQCCVVPVDDPDPQLQSVLLQCQLPPVNPRIHHSSSSSNSCRLVDPPHDPVSVVVVVQSSLPSVNPSHHDPCSQVVCRNDPPPVVVVVVVVVVVVD/DCVVVPDLDPPDQPDPPPPDDLVVLVVLFVDDSVRLSSLQVVQQVLCPPPNNPQKRALVSQCCVVPVDDPDPQLQSVLLVCQLPPVNPRIHHSSSSSNSCRLVDPPHDPVSVVVVVQSSLPSVNPSHHDPCSVVVCRNDPPPVVVVVVVVVVVVD